Protein AF-A0A8S4G5C0-F1 (afdb_monomer_lite)

pLDDT: mean 80.73, std 17.8, range [26.95, 96.88]

InterPro domains:
  IPR028730 Zinc finger FYVE domain-containing protein 26 [PTHR46591] (14-208)

Structure (mmCIF, N/CA/C/O backbone):
data_AF-A0A8S4G5C0-F1
#
_entry.id   AF-A0A8S4G5C0-F1
#
loop_
_atom_site.group_PDB
_atom_site.id
_atom_site.type_symbol
_atom_site.label_atom_id
_atom_site.label_alt_id
_atom_site.label_comp_id
_atom_site.label_asym_id
_atom_site.label_entity_id
_atom_site.label_seq_id
_atom_site.pdbx_PDB_ins_code
_atom_site.Cartn_x
_atom_site.Cartn_y
_atom_site.Cartn_z
_atom_site.occupancy
_atom_site.B_iso_or_equiv
_atom_site.auth_seq_id
_atom_site.auth_comp_id
_atom_site.auth_asym_id
_atom_site.auth_atom_id
_atom_site.pdbx_PDB_model_num
ATOM 1 N N . MET A 1 1 ? 14.172 -26.383 -30.372 1.00 30.41 1 MET A N 1
ATOM 2 C CA . MET A 1 1 ? 13.844 -26.919 -29.037 1.00 30.41 1 MET A CA 1
ATOM 3 C C . MET A 1 1 ? 12.929 -25.916 -28.338 1.00 30.41 1 MET A C 1
ATOM 5 O O . MET A 1 1 ? 13.372 -24.803 -28.112 1.00 30.41 1 MET A O 1
ATOM 9 N N . ILE A 1 2 ? 11.652 -26.301 -28.172 1.00 28.31 2 ILE A N 1
ATOM 10 C CA . ILE A 1 2 ? 10.650 -25.934 -27.135 1.00 28.31 2 ILE A CA 1
ATOM 11 C C . ILE A 1 2 ? 10.665 -24.450 -26.685 1.00 28.31 2 ILE A C 1
ATOM 13 O O . ILE A 1 2 ? 11.537 -24.042 -25.933 1.00 28.31 2 ILE A O 1
ATOM 17 N N . SER A 1 3 ? 9.846 -23.557 -27.261 1.00 34.28 3 SER A N 1
ATOM 18 C CA . SER A 1 3 ? 8.437 -23.254 -26.897 1.00 34.28 3 SER A CA 1
ATOM 19 C C . SER A 1 3 ? 8.203 -22.947 -25.414 1.00 34.28 3 SER A C 1
ATOM 21 O O . SER A 1 3 ? 8.107 -23.870 -24.620 1.00 34.28 3 SER A O 1
ATOM 23 N N . SER A 1 4 ? 7.993 -21.665 -25.094 1.00 26.95 4 SER A N 1
ATOM 24 C CA . SER A 1 4 ? 7.227 -21.221 -23.920 1.00 26.95 4 SER A CA 1
ATOM 25 C C . SER A 1 4 ? 6.449 -19.953 -24.280 1.00 26.95 4 SER A C 1
ATOM 27 O O . SER A 1 4 ? 6.849 -18.840 -23.950 1.00 26.95 4 SER A O 1
ATOM 29 N N . ASN A 1 5 ? 5.342 -20.143 -25.002 1.00 37.97 5 ASN A N 1
ATOM 30 C CA . ASN A 1 5 ? 4.217 -19.215 -24.974 1.00 37.97 5 ASN A CA 1
ATOM 31 C C . ASN A 1 5 ? 3.523 -19.398 -23.622 1.00 37.97 5 ASN A C 1
ATOM 33 O O . ASN A 1 5 ? 3.019 -20.483 -23.339 1.00 37.97 5 ASN A O 1
ATOM 37 N N . SER A 1 6 ? 3.473 -18.354 -22.803 1.00 30.23 6 SER A N 1
ATOM 38 C CA . SER A 1 6 ? 2.518 -18.269 -21.697 1.00 30.23 6 SER A CA 1
ATOM 39 C C . SER A 1 6 ? 1.440 -17.257 -22.075 1.00 30.23 6 SER A C 1
ATOM 41 O O . SER A 1 6 ? 1.491 -16.095 -21.676 1.00 30.23 6 SER A O 1
ATOM 43 N N . GLU A 1 7 ? 0.486 -17.704 -22.891 1.00 38.78 7 GLU A N 1
ATOM 44 C CA . GLU A 1 7 ? -0.789 -17.015 -23.082 1.00 38.78 7 GLU A CA 1
ATOM 45 C C . GLU A 1 7 ? -1.644 -17.253 -21.834 1.00 38.78 7 GLU A C 1
ATOM 47 O O . GLU A 1 7 ? -2.148 -18.346 -21.586 1.00 38.78 7 GLU A O 1
ATOM 52 N N . SER A 1 8 ? -1.767 -16.219 -21.010 1.00 30.67 8 SER A N 1
ATOM 53 C CA . SER A 1 8 ? -2.679 -16.184 -19.872 1.00 30.67 8 SER A CA 1
ATOM 54 C C . SER A 1 8 ? -4.037 -15.671 -20.357 1.00 30.67 8 SER A C 1
ATOM 56 O O . SER A 1 8 ? -4.308 -14.469 -20.317 1.00 30.67 8 SER A O 1
ATOM 58 N N . LEU A 1 9 ? -4.900 -16.580 -20.817 1.00 36.56 9 LEU A N 1
ATOM 59 C CA . LEU A 1 9 ? -6.313 -16.294 -21.068 1.00 36.56 9 LEU A CA 1
ATOM 60 C C . LEU A 1 9 ? -7.046 -16.160 -19.722 1.00 36.56 9 LEU A C 1
ATOM 62 O O . LEU A 1 9 ? -7.234 -17.140 -19.006 1.00 36.56 9 LEU A O 1
ATOM 66 N N . GLY A 1 10 ? -7.460 -14.940 -19.376 1.00 27.47 10 GLY A N 1
ATOM 67 C CA . GLY A 1 10 ? -8.164 -14.658 -18.125 1.00 27.47 10 GLY A CA 1
ATOM 68 C C . GLY A 1 10 ? -8.712 -13.234 -18.048 1.00 27.47 10 GLY A C 1
ATOM 69 O O . GLY A 1 10 ? -8.180 -12.414 -17.318 1.00 27.47 10 GLY A O 1
ATOM 70 N N . SER A 1 11 ? -9.767 -12.969 -18.826 1.00 36.88 11 SER A N 1
ATOM 71 C CA . SER A 1 11 ? -10.806 -11.937 -18.642 1.00 36.88 11 SER A CA 1
ATOM 72 C C . SER A 1 11 ? -10.396 -10.543 -18.126 1.00 36.88 11 SER A C 1
ATOM 74 O O . SER A 1 11 ? -10.303 -10.307 -16.923 1.00 36.88 11 SER A O 1
ATOM 76 N N . GLY A 1 12 ? -10.360 -9.573 -19.048 1.00 30.41 12 GLY A N 1
ATOM 77 C CA . GLY A 1 12 ? -10.496 -8.144 -18.741 1.00 30.41 12 GLY A CA 1
ATOM 78 C C . GLY A 1 12 ? -9.672 -7.249 -19.663 1.00 30.41 12 GLY A C 1
ATOM 79 O O . GLY A 1 12 ? -8.611 -6.805 -19.255 1.00 30.41 12 GLY A O 1
ATOM 80 N N . VAL A 1 13 ? -10.162 -6.998 -20.887 1.00 32.62 13 VAL A N 1
ATOM 81 C CA . VAL A 1 13 ? -9.575 -6.092 -21.902 1.00 32.62 13 VAL A CA 1
ATOM 82 C C . VAL A 1 13 ? -8.050 -6.229 -22.005 1.00 32.62 13 VAL A C 1
ATOM 84 O O . VAL A 1 13 ? -7.293 -5.452 -21.425 1.00 32.62 13 VAL A O 1
ATOM 87 N N . THR A 1 14 ? -7.589 -7.216 -22.773 1.00 38.59 14 THR A N 1
ATOM 88 C CA . THR A 1 14 ? -6.192 -7.267 -23.207 1.00 38.59 14 THR A CA 1
ATOM 89 C C . THR A 1 14 ? -5.943 -6.037 -24.074 1.00 38.59 14 THR A C 1
ATOM 91 O O . THR A 1 14 ? -6.382 -5.978 -25.224 1.00 38.59 14 THR A O 1
ATOM 94 N N . CYS A 1 15 ? -5.294 -5.020 -23.504 1.00 41.38 15 CYS A N 1
ATOM 95 C CA . CYS A 1 15 ? -4.601 -4.011 -24.291 1.00 41.38 15 CYS A CA 1
ATOM 96 C C . CYS A 1 15 ? -3.715 -4.791 -25.263 1.00 41.38 15 CYS A C 1
ATOM 98 O O . CYS A 1 15 ? -2.807 -5.484 -24.817 1.00 41.38 15 CYS A O 1
ATOM 100 N N . MET A 1 16 ? -4.064 -4.780 -26.550 1.00 47.28 16 MET A N 1
ATOM 101 C CA . MET A 1 16 ? -3.281 -5.426 -27.598 1.00 47.28 16 MET A CA 1
ATOM 102 C C . MET A 1 16 ? -1.815 -5.028 -27.402 1.00 47.28 16 MET A C 1
ATOM 104 O O . MET A 1 16 ? -1.505 -3.841 -27.288 1.00 47.28 16 MET A O 1
ATOM 108 N N . ASP A 1 17 ? -0.933 -6.015 -27.268 1.00 55.94 17 ASP A N 1
ATOM 109 C CA . ASP A 1 17 ? 0.476 -5.820 -26.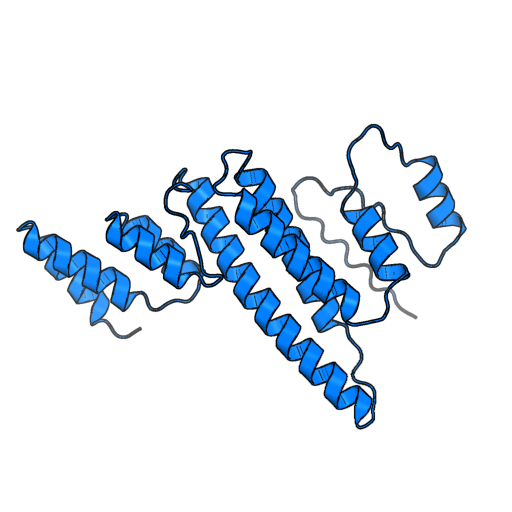929 1.00 55.94 17 ASP A CA 1
ATOM 110 C C . ASP A 1 17 ? 1.236 -5.188 -28.108 1.00 55.94 17 ASP A C 1
ATOM 112 O O . ASP A 1 17 ? 1.937 -5.863 -28.869 1.00 55.94 17 ASP A O 1
ATOM 116 N N . TRP A 1 18 ? 1.100 -3.871 -28.272 1.00 64.94 18 TRP A N 1
ATOM 117 C CA . TRP A 1 18 ? 1.863 -3.047 -29.212 1.00 64.94 18 TRP A CA 1
ATOM 118 C C . TRP A 1 18 ? 3.321 -2.913 -28.737 1.00 64.94 18 TRP A C 1
ATOM 120 O O . TRP A 1 18 ? 3.784 -1.845 -28.344 1.00 64.94 18 TRP A O 1
ATOM 130 N N . CYS A 1 19 ? 4.042 -4.031 -28.727 1.00 65.19 19 CYS A N 1
ATOM 131 C CA . CYS A 1 19 ? 5.417 -4.138 -28.256 1.00 65.19 19 CYS A CA 1
ATOM 132 C C . CYS A 1 19 ? 6.389 -4.207 -29.438 1.00 65.19 19 CYS A C 1
ATOM 134 O O . CYS A 1 19 ? 6.244 -5.054 -30.327 1.00 65.19 19 CYS A O 1
ATOM 136 N N . LEU A 1 20 ? 7.429 -3.368 -29.414 1.00 70.19 20 LEU A N 1
ATOM 137 C CA . LEU A 1 20 ? 8.572 -3.516 -30.316 1.00 70.19 20 LEU A CA 1
ATOM 138 C C . LEU A 1 20 ? 9.431 -4.719 -29.909 1.00 70.19 20 LEU A C 1
ATOM 140 O O . LEU A 1 20 ? 9.538 -5.073 -28.737 1.00 70.19 20 LEU A O 1
ATOM 144 N N . SER A 1 21 ? 10.058 -5.339 -30.903 1.00 75.75 21 SER A N 1
ATOM 145 C CA . SER A 1 21 ? 10.913 -6.518 -30.755 1.00 75.75 21 SER A CA 1
ATOM 146 C C . SER A 1 21 ? 12.197 -6.369 -31.576 1.00 75.75 21 SER A C 1
ATOM 148 O O . SER A 1 21 ? 12.422 -5.348 -32.221 1.00 75.75 21 SER A O 1
ATOM 150 N N . THR A 1 22 ? 13.045 -7.393 -31.611 1.00 77.50 22 THR A N 1
ATOM 151 C CA . THR A 1 22 ? 14.208 -7.437 -32.515 1.00 77.50 22 THR A CA 1
ATOM 152 C C . THR A 1 22 ? 13.839 -7.794 -33.963 1.00 77.50 22 THR A C 1
ATOM 154 O O . THR A 1 22 ? 14.683 -7.708 -34.850 1.00 77.50 22 THR A O 1
ATOM 157 N N . ASN A 1 23 ? 12.586 -8.177 -34.238 1.00 83.75 23 ASN A N 1
ATOM 158 C CA . ASN A 1 23 ? 12.132 -8.555 -35.575 1.00 83.75 23 ASN A CA 1
ATOM 159 C C . ASN A 1 23 ? 11.641 -7.332 -36.368 1.00 83.75 23 ASN A C 1
ATOM 161 O O . ASN A 1 23 ? 10.597 -6.753 -36.061 1.00 83.75 23 ASN A O 1
ATOM 165 N N . ALA A 1 24 ? 12.366 -6.984 -37.435 1.00 82.69 24 ALA A N 1
ATOM 166 C CA . ALA A 1 24 ? 12.069 -5.830 -38.282 1.00 82.69 24 ALA A CA 1
ATOM 167 C C . ALA A 1 24 ? 10.666 -5.873 -38.916 1.00 82.69 24 ALA A C 1
ATOM 169 O O . ALA A 1 24 ? 9.960 -4.870 -38.863 1.00 82.69 24 ALA A O 1
ATOM 170 N N . LYS A 1 25 ? 10.226 -7.034 -39.428 1.00 82.31 25 LYS A N 1
ATOM 171 C CA . LYS A 1 25 ? 8.916 -7.186 -40.093 1.00 82.31 25 LYS A CA 1
ATOM 172 C C . LYS A 1 25 ? 7.752 -6.982 -39.123 1.00 82.31 25 LYS A C 1
ATOM 174 O O . LYS A 1 25 ? 6.759 -6.348 -39.457 1.00 82.31 25 LYS A O 1
ATOM 179 N N . ARG A 1 26 ? 7.894 -7.490 -37.894 1.00 79.88 26 ARG A N 1
ATOM 180 C CA . ARG A 1 26 ? 6.903 -7.283 -36.826 1.00 79.88 26 ARG A CA 1
ATOM 181 C C . ARG A 1 26 ? 6.830 -5.811 -36.425 1.00 79.88 26 ARG A C 1
ATOM 183 O O . ARG A 1 26 ? 5.741 -5.279 -36.258 1.00 79.88 26 ARG A O 1
ATOM 190 N N . ASN A 1 27 ? 7.980 -5.158 -36.282 1.00 80.00 27 ASN A N 1
ATOM 191 C CA . ASN A 1 27 ? 8.028 -3.743 -35.918 1.00 80.00 27 ASN A CA 1
ATOM 192 C C . ASN A 1 27 ? 7.446 -2.843 -37.017 1.00 80.00 27 ASN A C 1
ATOM 194 O O . ASN A 1 27 ? 6.897 -1.794 -36.709 1.00 80.00 27 ASN A O 1
ATOM 198 N N . GLU A 1 28 ? 7.584 -3.224 -38.285 1.00 80.94 28 GLU A N 1
ATOM 199 C CA . GLU A 1 28 ? 6.973 -2.525 -39.418 1.00 80.94 28 GLU A CA 1
ATOM 200 C C . GLU A 1 28 ? 5.443 -2.632 -39.394 1.00 80.94 28 GLU A C 1
ATOM 202 O O . GLU A 1 28 ? 4.772 -1.607 -39.464 1.00 80.94 28 GLU A O 1
ATOM 207 N N . ALA A 1 29 ? 4.892 -3.831 -39.170 1.00 81.06 29 ALA A N 1
ATOM 208 C CA . ALA A 1 29 ? 3.449 -4.018 -38.994 1.00 81.06 29 ALA A CA 1
ATOM 209 C C . ALA A 1 29 ? 2.899 -3.189 -37.819 1.00 81.06 29 ALA A C 1
ATOM 211 O O . ALA A 1 29 ? 1.945 -2.436 -37.988 1.00 81.06 29 ALA A O 1
ATOM 212 N N . VAL A 1 30 ? 3.576 -3.231 -36.662 1.00 76.19 30 VAL A N 1
ATOM 213 C CA . VAL A 1 30 ? 3.219 -2.422 -35.482 1.00 76.19 30 VAL A CA 1
ATOM 214 C C . VAL A 1 30 ? 3.202 -0.928 -35.808 1.00 76.19 30 VAL A C 1
ATOM 216 O O . VAL A 1 30 ? 2.299 -0.234 -35.367 1.00 76.19 30 VAL A O 1
ATOM 219 N N . ARG A 1 31 ? 4.165 -0.412 -36.584 1.00 75.25 31 ARG A N 1
ATOM 220 C CA . ARG A 1 31 ? 4.208 1.014 -36.959 1.00 75.25 31 ARG A CA 1
ATOM 221 C C . ARG A 1 31 ? 3.132 1.406 -3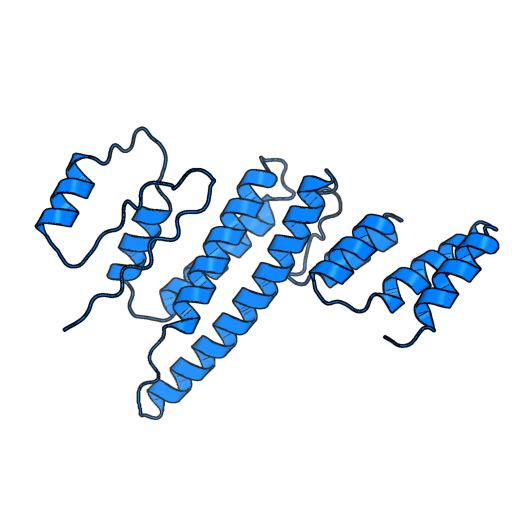7.969 1.00 75.25 31 ARG A C 1
ATOM 223 O O . ARG A 1 31 ? 2.652 2.528 -37.897 1.00 75.25 31 ARG A O 1
ATOM 230 N N . ASN A 1 32 ? 2.774 0.509 -38.885 1.00 75.94 32 ASN A N 1
ATOM 231 C CA . ASN A 1 32 ? 1.759 0.771 -39.907 1.00 75.94 32 ASN A CA 1
ATOM 232 C C . ASN A 1 32 ? 0.335 0.726 -39.341 1.00 75.94 32 ASN A C 1
ATOM 234 O O . ASN A 1 32 ? -0.534 1.456 -39.804 1.00 75.94 32 ASN A O 1
ATOM 238 N N . GLU A 1 33 ? 0.097 -0.125 -38.346 1.00 75.44 33 GLU A N 1
ATOM 239 C CA . GLU A 1 33 ? -1.203 -0.249 -37.683 1.00 75.44 33 GLU A CA 1
ATOM 240 C C . GLU A 1 33 ? -1.376 0.755 -36.525 1.00 75.44 33 GLU A C 1
ATOM 242 O O . GLU A 1 33 ? -2.498 1.026 -36.095 1.00 75.44 33 GLU A O 1
ATOM 247 N N . PHE A 1 34 ? -0.279 1.332 -36.020 1.00 63.62 34 PHE A N 1
ATOM 248 C CA . PHE A 1 34 ? -0.302 2.304 -34.930 1.00 63.62 34 PHE A CA 1
ATOM 249 C C . PHE A 1 34 ? -0.727 3.699 -35.415 1.00 63.62 34 PHE A C 1
ATOM 251 O O . PHE A 1 34 ? 0.004 4.370 -36.141 1.00 63.62 34 PHE A O 1
ATOM 258 N N . SER A 1 35 ? -1.884 4.174 -34.943 1.00 58.28 35 SER A N 1
ATOM 259 C CA . SER A 1 35 ? -2.322 5.568 -35.098 1.00 58.28 35 SER A CA 1
ATOM 260 C C . SER A 1 35 ? -2.186 6.334 -33.779 1.00 58.28 35 SER A C 1
ATOM 262 O O . SER A 1 35 ? -2.659 5.885 -32.733 1.00 58.28 35 SER A O 1
ATOM 264 N N . TYR A 1 36 ? -1.580 7.526 -33.839 1.00 51.78 36 TYR A N 1
ATOM 265 C CA . TYR A 1 36 ? -1.454 8.456 -32.707 1.00 51.78 36 TYR A CA 1
ATOM 266 C C . TYR A 1 36 ? -2.803 9.000 -32.207 1.00 51.78 36 TYR A C 1
ATOM 268 O O . TYR A 1 36 ? -2.866 9.569 -31.118 1.00 51.78 36 TYR A O 1
ATOM 276 N N . GLU A 1 37 ? -3.883 8.824 -32.973 1.00 54.28 37 GLU A N 1
ATOM 277 C CA . GLU A 1 37 ? -5.210 9.352 -32.641 1.00 54.28 37 GLU A CA 1
ATOM 278 C C . GLU A 1 37 ? -5.905 8.602 -31.489 1.00 54.28 37 GLU A C 1
ATOM 280 O O . GLU A 1 37 ? -6.846 9.127 -30.900 1.00 54.28 37 GLU A O 1
ATOM 285 N N . PHE A 1 38 ? -5.429 7.411 -31.103 1.00 49.56 38 PHE A N 1
ATOM 286 C CA . PHE A 1 38 ? -6.120 6.531 -30.147 1.00 49.56 38 PHE A CA 1
ATOM 287 C C . PHE A 1 38 ? -5.396 6.347 -28.800 1.00 49.56 38 PHE A C 1
ATOM 289 O O . PHE A 1 38 ? -5.447 5.263 -28.232 1.00 49.56 38 PHE A O 1
ATOM 296 N N . THR A 1 39 ? -4.821 7.422 -28.241 1.00 53.44 39 THR A N 1
ATOM 297 C CA . THR A 1 39 ? -4.085 7.545 -26.949 1.00 53.44 39 THR A CA 1
ATOM 298 C C . THR A 1 39 ? -2.596 7.158 -26.949 1.00 53.44 39 THR A C 1
ATOM 300 O O . THR A 1 39 ? -2.178 6.265 -27.686 1.00 53.44 39 THR A O 1
ATOM 303 N N . PRO A 1 40 ? -1.755 7.807 -26.107 1.00 55.19 40 PRO A N 1
ATOM 304 C CA . PRO A 1 40 ? -0.376 7.373 -25.903 1.00 55.19 40 PRO A CA 1
ATOM 305 C C . PRO A 1 40 ? -0.368 5.948 -25.341 1.00 55.19 40 PRO A C 1
ATOM 307 O O . PRO A 1 40 ? -0.713 5.708 -24.183 1.00 55.19 40 PRO A O 1
ATOM 310 N N . ASN A 1 41 ? 0.025 4.986 -26.173 1.00 67.19 41 ASN A N 1
ATOM 311 C CA . ASN A 1 41 ? 0.105 3.595 -25.770 1.00 67.19 41 ASN A CA 1
ATOM 312 C C . ASN A 1 41 ? 1.315 3.385 -24.853 1.00 67.19 41 ASN A C 1
ATOM 314 O O . ASN A 1 41 ? 2.454 3.252 -25.306 1.00 67.19 41 ASN A O 1
ATOM 318 N N . VAL A 1 42 ? 1.040 3.334 -23.550 1.00 66.38 42 VAL A N 1
ATOM 319 C CA . VAL A 1 42 ? 2.023 3.085 -22.491 1.00 66.38 42 VAL A CA 1
ATOM 320 C C . VAL A 1 42 ? 2.869 1.845 -22.789 1.00 66.38 42 VAL A C 1
ATOM 322 O O . VAL A 1 42 ? 4.084 1.897 -22.630 1.00 66.38 42 VAL A O 1
ATOM 325 N N . THR A 1 43 ? 2.275 0.761 -23.290 1.00 68.81 43 THR A N 1
ATOM 326 C CA . THR A 1 43 ? 2.988 -0.480 -23.624 1.00 68.81 43 THR A CA 1
ATOM 327 C C . THR A 1 43 ? 4.029 -0.266 -24.726 1.00 68.81 43 THR A C 1
ATOM 329 O O . THR A 1 43 ? 5.155 -0.760 -24.612 1.00 68.81 43 THR A O 1
ATOM 332 N N . LEU A 1 44 ? 3.707 0.526 -25.754 1.00 70.19 44 LEU A N 1
ATOM 333 C CA . LEU A 1 44 ? 4.649 0.864 -26.824 1.00 70.19 44 LEU A CA 1
ATOM 334 C C . LEU A 1 44 ? 5.783 1.756 -26.304 1.00 70.19 44 LEU A C 1
ATOM 336 O O . LEU A 1 44 ? 6.949 1.453 -26.551 1.00 70.19 44 LEU A O 1
ATOM 340 N N . CYS A 1 45 ? 5.469 2.801 -25.530 1.00 69.56 45 CYS A N 1
ATOM 341 C CA . CYS A 1 45 ? 6.475 3.677 -24.919 1.00 69.56 45 CYS A CA 1
ATOM 342 C C . CYS A 1 45 ? 7.423 2.897 -23.997 1.00 69.56 45 CYS A C 1
ATOM 344 O O . CYS A 1 45 ? 8.643 3.045 -24.085 1.00 69.56 45 CYS A O 1
ATOM 346 N N . LEU A 1 46 ? 6.874 2.016 -23.155 1.00 69.06 46 LEU A N 1
ATOM 347 C CA . LEU A 1 46 ? 7.656 1.150 -22.276 1.00 69.06 46 LEU A CA 1
ATOM 348 C C . LEU A 1 46 ? 8.532 0.174 -23.074 1.00 69.06 46 LEU A C 1
ATOM 350 O O . LEU A 1 46 ? 9.663 -0.092 -22.670 1.00 69.06 46 LEU A O 1
ATOM 354 N N . SER A 1 47 ? 8.041 -0.331 -24.210 1.00 72.12 47 SER A N 1
ATOM 355 C CA . SER A 1 47 ? 8.790 -1.230 -25.099 1.00 72.12 47 SER A CA 1
ATOM 356 C C . SER A 1 47 ? 9.931 -0.517 -25.825 1.00 72.12 47 SER A C 1
ATOM 358 O O . SER A 1 47 ? 11.035 -1.050 -25.888 1.00 72.12 47 SER A O 1
ATOM 360 N N . VAL A 1 48 ? 9.698 0.699 -26.333 1.00 71.31 48 VAL A N 1
ATOM 361 C CA . VAL A 1 48 ? 10.738 1.547 -26.943 1.00 71.31 48 VAL A CA 1
ATOM 362 C C . VAL A 1 48 ? 11.847 1.819 -25.929 1.00 71.31 48 VAL A C 1
ATOM 364 O O . VAL A 1 48 ? 13.013 1.552 -26.211 1.00 71.31 48 VAL A O 1
ATOM 367 N N . MET A 1 49 ? 11.492 2.281 -24.726 1.00 67.81 49 MET A N 1
ATOM 368 C CA . MET A 1 49 ? 12.475 2.575 -23.679 1.00 67.81 49 MET A CA 1
ATOM 369 C C . MET A 1 49 ? 13.223 1.317 -23.219 1.00 67.81 49 MET A C 1
ATOM 371 O O . MET A 1 49 ? 14.444 1.346 -23.086 1.00 67.81 49 MET A O 1
ATOM 375 N N . LYS A 1 50 ? 12.529 0.179 -23.075 1.00 67.56 50 LYS A N 1
ATOM 376 C CA . LYS A 1 50 ? 13.145 -1.118 -22.742 1.00 67.56 50 LYS A CA 1
ATOM 377 C C . LYS A 1 50 ? 14.186 -1.560 -23.774 1.00 67.56 50 LYS A C 1
ATOM 379 O O . LYS A 1 50 ? 15.195 -2.146 -23.400 1.00 67.56 50 LYS A O 1
ATOM 384 N N . MET A 1 51 ? 13.942 -1.304 -25.058 1.00 68.25 51 MET A N 1
ATOM 385 C CA . MET A 1 51 ? 14.862 -1.666 -26.142 1.00 68.25 51 MET A CA 1
ATOM 386 C C . MET A 1 51 ? 16.054 -0.702 -26.263 1.00 68.25 51 MET A C 1
ATOM 388 O O . MET A 1 51 ? 17.092 -1.097 -26.787 1.00 68.25 51 MET A O 1
ATOM 392 N N . HIS A 1 52 ? 15.922 0.539 -25.782 1.00 60.22 52 HIS A N 1
ATOM 393 C CA . HIS A 1 52 ? 16.971 1.563 -25.843 1.00 60.22 52 HIS A CA 1
ATOM 394 C C . HIS A 1 52 ? 17.850 1.646 -24.584 1.00 60.22 52 HIS A C 1
ATOM 396 O O . HIS A 1 52 ? 18.982 2.118 -24.674 1.00 60.22 52 HIS A O 1
ATOM 402 N N . SER A 1 53 ? 17.370 1.203 -23.418 1.00 57.47 53 SER A N 1
ATOM 403 C CA . SER A 1 53 ? 18.062 1.392 -22.138 1.00 57.47 53 SER A CA 1
ATOM 404 C C . SER A 1 53 ? 18.332 0.063 -21.431 1.00 57.47 53 SER A C 1
ATOM 406 O O . SER A 1 53 ? 17.475 -0.481 -20.742 1.00 57.47 53 SER A O 1
ATOM 408 N N . ILE A 1 54 ? 19.562 -0.439 -21.571 1.00 59.91 54 ILE A N 1
ATOM 409 C CA . ILE A 1 54 ? 20.050 -1.661 -20.899 1.00 59.91 54 ILE A CA 1
ATOM 410 C C . ILE A 1 54 ? 20.534 -1.358 -19.456 1.00 59.91 54 ILE A C 1
ATOM 412 O O . ILE A 1 54 ? 20.835 -2.265 -18.688 1.00 59.91 54 ILE A O 1
ATOM 416 N N . ASN A 1 55 ? 20.582 -0.080 -19.058 1.00 72.12 55 ASN A N 1
ATOM 417 C CA . ASN A 1 55 ? 21.106 0.377 -17.765 1.00 72.12 55 ASN A CA 1
ATOM 418 C C . ASN A 1 55 ? 20.008 0.583 -16.697 1.00 72.12 55 ASN A C 1
ATOM 420 O O . ASN A 1 55 ? 18.833 0.785 -17.007 1.00 72.12 55 ASN A O 1
ATOM 424 N N . LEU A 1 56 ? 20.418 0.636 -15.426 1.00 80.50 56 LEU A N 1
ATOM 425 C CA . LEU A 1 56 ? 19.595 0.932 -14.244 1.00 80.50 56 LEU A CA 1
ATOM 426 C C . LEU A 1 56 ? 18.949 2.330 -14.251 1.00 80.50 56 LEU A C 1
ATOM 428 O O . LEU A 1 56 ? 18.140 2.632 -13.377 1.00 80.50 56 LEU A O 1
ATOM 432 N N . ASP A 1 57 ? 19.268 3.176 -15.226 1.00 84.00 57 ASP A N 1
ATOM 433 C CA . ASP A 1 57 ? 18.691 4.516 -15.365 1.00 84.00 57 ASP A CA 1
ATOM 434 C C . ASP A 1 57 ? 17.226 4.479 -15.802 1.00 84.00 57 ASP A C 1
ATOM 436 O O . ASP A 1 57 ? 16.433 5.315 -15.378 1.00 84.00 57 ASP A O 1
ATOM 440 N N . TYR A 1 58 ? 16.831 3.473 -16.586 1.00 83.88 58 TYR A N 1
ATOM 441 C CA . TYR A 1 58 ? 15.445 3.336 -17.019 1.00 83.88 58 TYR A CA 1
ATOM 442 C C . TYR A 1 58 ? 14.476 3.026 -15.866 1.00 83.88 58 TYR A C 1
ATOM 444 O O . TYR A 1 58 ? 13.517 3.780 -15.685 1.00 83.88 58 TYR A O 1
ATOM 452 N N . PRO A 1 59 ? 14.697 1.990 -15.033 1.00 87.56 59 PRO A N 1
ATOM 453 C CA . PRO A 1 59 ? 13.821 1.759 -13.889 1.00 87.56 59 PRO A CA 1
ATOM 454 C C . PRO A 1 59 ? 13.857 2.907 -12.867 1.00 87.56 59 PRO A C 1
ATOM 456 O O . PRO A 1 59 ? 12.826 3.184 -12.259 1.00 87.56 59 PRO A O 1
ATOM 459 N N . ARG A 1 60 ? 14.979 3.635 -12.731 1.00 89.69 60 ARG A N 1
ATOM 460 C CA . ARG A 1 60 ? 15.041 4.872 -11.926 1.00 89.69 60 ARG A CA 1
ATOM 461 C C . ARG A 1 60 ? 14.127 5.963 -12.477 1.00 89.69 60 ARG A C 1
ATOM 463 O O . ARG A 1 60 ? 13.316 6.499 -11.737 1.00 89.69 60 ARG A O 1
ATOM 470 N N . PHE A 1 61 ? 14.188 6.226 -13.780 1.00 89.56 61 PHE A N 1
ATOM 471 C CA . PHE A 1 61 ? 13.306 7.196 -14.427 1.00 89.56 61 PHE A CA 1
ATOM 472 C C . PHE A 1 61 ? 11.824 6.859 -14.210 1.00 89.56 61 PHE A C 1
ATOM 474 O O . PHE A 1 61 ? 11.012 7.747 -13.952 1.00 89.56 61 PHE A O 1
ATOM 481 N N . LEU A 1 62 ? 11.457 5.574 -14.281 1.00 90.38 62 LEU A N 1
ATOM 482 C CA . LEU A 1 62 ? 10.082 5.148 -14.015 1.00 90.38 62 LEU A CA 1
ATOM 483 C C . LEU A 1 62 ? 9.660 5.407 -12.563 1.00 90.38 62 LEU A C 1
ATOM 485 O O . LEU A 1 62 ? 8.512 5.798 -12.340 1.00 90.38 62 LEU A O 1
ATOM 489 N N . LEU A 1 63 ? 10.565 5.224 -11.594 1.00 92.00 63 LEU A N 1
ATOM 490 C CA . LEU A 1 63 ? 10.316 5.585 -10.197 1.00 92.00 63 LEU A CA 1
ATOM 491 C C . LEU A 1 63 ? 10.075 7.090 -10.050 1.00 92.00 63 LEU A C 1
ATOM 493 O O . LEU A 1 63 ? 9.042 7.473 -9.501 1.00 92.00 63 LEU A O 1
ATOM 497 N N . ASP A 1 64 ? 10.943 7.925 -10.623 1.00 92.31 64 ASP A N 1
ATOM 498 C CA . ASP A 1 64 ? 10.829 9.388 -10.542 1.00 92.31 64 ASP A CA 1
ATOM 499 C C . ASP A 1 64 ? 9.489 9.877 -11.115 1.00 92.31 64 ASP A C 1
ATOM 501 O O . ASP A 1 64 ? 8.770 10.665 -10.492 1.00 92.31 64 ASP A O 1
ATOM 505 N N . ARG A 1 65 ? 9.085 9.340 -12.275 1.00 91.38 65 ARG A N 1
ATOM 506 C CA . ARG A 1 65 ? 7.779 9.653 -12.878 1.00 91.38 65 ARG A CA 1
ATOM 507 C C . ARG A 1 65 ? 6.614 9.125 -12.053 1.00 91.38 65 ARG A C 1
ATOM 509 O O . ARG A 1 65 ? 5.574 9.774 -11.985 1.00 91.38 65 ARG A O 1
ATOM 516 N N . SER A 1 66 ? 6.765 7.979 -11.393 1.00 92.31 66 SER A N 1
ATOM 517 C CA . SER A 1 66 ? 5.730 7.458 -10.496 1.00 92.31 66 SER A CA 1
ATOM 518 C C . SER A 1 66 ? 5.502 8.362 -9.276 1.00 92.31 66 SER A C 1
ATOM 520 O O . SER A 1 66 ? 4.366 8.480 -8.808 1.00 92.31 66 SER A O 1
ATOM 522 N N . ASP A 1 67 ? 6.550 9.034 -8.795 1.00 90.50 67 ASP A N 1
ATOM 523 C CA . ASP A 1 67 ? 6.486 9.966 -7.667 1.00 90.50 67 ASP A CA 1
ATOM 524 C C . ASP A 1 67 ? 5.955 11.344 -8.074 1.00 90.50 67 ASP A C 1
ATOM 526 O O . ASP A 1 67 ? 5.248 11.990 -7.300 1.00 90.50 67 ASP A O 1
ATOM 530 N N . GLU A 1 68 ? 6.219 11.789 -9.302 1.00 90.44 68 GLU A N 1
ATOM 531 C CA . GLU A 1 68 ? 5.510 12.928 -9.898 1.00 90.44 68 GLU A CA 1
ATOM 532 C C . GLU A 1 68 ? 4.004 12.666 -9.967 1.00 90.44 68 GLU A C 1
ATOM 534 O O . GLU A 1 68 ? 3.227 13.444 -9.422 1.00 90.44 68 GLU A O 1
ATOM 539 N N . VAL A 1 69 ? 3.587 11.525 -10.528 1.00 90.00 69 VAL A N 1
ATOM 540 C CA . VAL A 1 69 ? 2.162 11.162 -10.602 1.00 90.00 69 VAL A CA 1
ATOM 541 C C . VAL A 1 69 ? 1.533 11.087 -9.207 1.00 90.00 69 VAL A C 1
ATOM 543 O O . VAL A 1 69 ? 0.392 11.504 -9.032 1.00 90.00 69 VAL A O 1
ATOM 546 N N . ALA A 1 70 ? 2.265 10.593 -8.201 1.00 89.19 70 ALA A N 1
ATOM 547 C CA . ALA A 1 70 ? 1.788 10.520 -6.819 1.00 89.19 70 ALA A CA 1
ATOM 548 C C . ALA A 1 70 ? 1.421 11.894 -6.239 1.00 89.19 70 ALA A C 1
ATOM 550 O O . ALA A 1 70 ? 0.416 12.004 -5.535 1.00 89.19 70 ALA A O 1
ATOM 551 N N . ARG A 1 71 ? 2.227 12.921 -6.538 1.00 88.50 71 ARG A N 1
ATOM 552 C CA . ARG A 1 71 ? 2.040 14.295 -6.049 1.00 88.50 71 ARG A CA 1
ATOM 553 C C . ARG A 1 71 ? 0.839 14.993 -6.676 1.00 88.50 71 ARG A C 1
ATOM 555 O O . ARG A 1 71 ? 0.256 15.858 -6.035 1.00 88.50 71 ARG A O 1
ATOM 562 N N . GLU A 1 72 ? 0.439 14.578 -7.873 1.00 87.25 72 GLU A N 1
ATOM 563 C CA . GLU A 1 72 ? -0.724 15.131 -8.575 1.00 87.25 72 GLU A CA 1
ATOM 564 C C . GLU A 1 72 ? -2.055 14.497 -8.130 1.00 87.25 72 GLU A C 1
ATOM 566 O O . GLU A 1 72 ? -3.120 15.071 -8.352 1.00 87.25 72 GLU A O 1
ATOM 571 N N . VAL A 1 73 ? -2.037 13.329 -7.468 1.00 85.38 73 VAL A N 1
ATOM 572 C CA . VAL A 1 73 ? -3.274 12.646 -7.027 1.00 85.38 73 VAL A CA 1
ATOM 573 C C . VAL A 1 73 ? -4.155 13.527 -6.124 1.00 85.38 73 VAL A C 1
ATOM 575 O O . VAL A 1 73 ? -5.368 13.555 -6.346 1.00 85.38 73 VAL A O 1
ATOM 578 N N . PRO A 1 74 ? -3.614 14.265 -5.133 1.00 80.00 74 PRO A N 1
ATOM 579 C CA . PRO A 1 74 ? -4.419 15.146 -4.287 1.00 80.00 74 PRO A CA 1
ATOM 580 C C . PRO A 1 74 ? -4.917 16.417 -4.997 1.00 80.00 74 PRO A C 1
ATOM 582 O O . PRO A 1 74 ? -5.857 17.038 -4.508 1.00 80.00 74 PRO A O 1
ATOM 585 N N . ALA A 1 75 ? -4.324 16.809 -6.132 1.00 79.12 75 ALA A N 1
ATOM 586 C CA . ALA A 1 75 ? -4.547 18.107 -6.779 1.00 79.12 75 ALA A CA 1
ATOM 587 C C . ALA A 1 75 ? -5.887 18.238 -7.540 1.00 79.12 75 ALA A C 1
ATOM 589 O O . ALA A 1 75 ? -6.186 19.301 -8.077 1.00 79.12 75 ALA A O 1
ATOM 590 N N . GLY A 1 76 ? -6.729 17.197 -7.553 1.00 66.44 76 GLY A N 1
ATOM 591 C CA . GLY A 1 76 ? -8.116 17.301 -8.033 1.00 66.44 76 GLY A CA 1
ATOM 592 C C . GLY A 1 76 ? -8.385 16.844 -9.474 1.00 66.44 76 GLY A C 1
ATOM 593 O O . GLY A 1 76 ? -9.358 17.293 -10.072 1.00 66.44 76 GLY A O 1
ATOM 594 N N . GLY A 1 77 ? -7.574 15.933 -10.025 1.00 79.06 77 GLY A N 1
ATOM 595 C CA . GLY A 1 77 ? -7.851 15.239 -11.296 1.00 79.06 77 GLY A CA 1
ATOM 596 C C . GLY A 1 77 ? -8.581 13.893 -11.138 1.00 79.06 77 GLY A C 1
ATOM 597 O O . GLY A 1 77 ? -9.108 13.567 -10.072 1.00 79.06 77 GLY A O 1
ATOM 598 N N . ASP A 1 78 ? -8.569 13.063 -12.191 1.00 87.44 78 ASP A N 1
ATOM 599 C CA . ASP A 1 78 ? -9.017 11.663 -12.109 1.00 87.44 78 ASP A CA 1
ATOM 600 C C . ASP A 1 78 ? -8.021 10.836 -11.273 1.00 87.44 78 ASP A C 1
ATOM 602 O O . ASP A 1 78 ? -7.102 10.187 -11.782 1.00 87.44 78 ASP A O 1
ATOM 6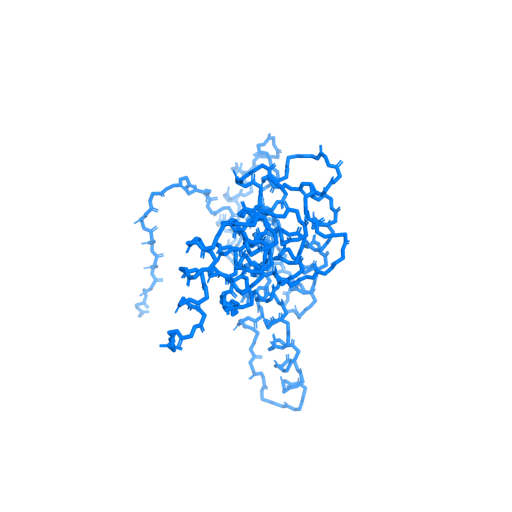06 N N . ALA A 1 79 ? -8.206 10.869 -9.951 1.00 88.31 79 ALA A N 1
ATOM 607 C CA . ALA A 1 79 ? -7.370 10.164 -8.984 1.00 88.31 79 ALA A CA 1
ATOM 608 C C . ALA A 1 79 ? -7.302 8.652 -9.253 1.00 88.31 79 ALA A C 1
ATOM 610 O O . ALA A 1 79 ? -6.275 8.021 -8.996 1.00 88.31 79 ALA A O 1
ATOM 611 N N . ARG A 1 80 ? -8.366 8.055 -9.810 1.00 88.94 80 ARG A N 1
ATOM 612 C CA . ARG A 1 80 ? -8.389 6.628 -10.156 1.00 88.94 80 ARG A CA 1
ATOM 613 C C . ARG A 1 80 ? -7.439 6.348 -11.313 1.00 88.94 80 ARG A C 1
ATOM 615 O O . ARG A 1 80 ? -6.661 5.394 -11.239 1.00 88.94 80 ARG A O 1
ATOM 622 N N . MET A 1 81 ? -7.480 7.177 -12.352 1.00 88.62 81 MET A N 1
ATOM 623 C CA . MET A 1 81 ? -6.548 7.085 -13.472 1.00 88.62 81 MET A CA 1
ATOM 624 C C . MET A 1 81 ? -5.104 7.307 -13.011 1.00 88.62 81 MET A C 1
ATOM 626 O O . MET A 1 81 ? -4.237 6.499 -13.341 1.00 88.62 81 MET A O 1
ATOM 630 N N . LEU A 1 82 ? -4.845 8.340 -12.204 1.00 90.19 82 LEU A N 1
ATOM 631 C CA . LEU A 1 82 ? -3.496 8.665 -11.728 1.00 90.19 82 LEU A CA 1
ATOM 632 C C . LEU A 1 82 ? -2.900 7.544 -10.867 1.00 90.19 82 LEU A C 1
ATOM 634 O O . LEU A 1 82 ? -1.762 7.131 -11.087 1.00 90.19 82 LEU A O 1
ATOM 638 N N . VAL A 1 83 ? -3.672 6.969 -9.939 1.00 91.19 83 VAL A N 1
ATOM 639 C CA . VAL A 1 83 ? -3.201 5.834 -9.131 1.00 91.19 83 VAL A CA 1
ATOM 640 C C . VAL A 1 83 ? -2.946 4.596 -9.998 1.00 91.19 83 VAL A C 1
ATOM 642 O O . VAL A 1 83 ? -1.948 3.901 -9.794 1.00 91.19 83 VAL A O 1
ATOM 645 N N . ARG A 1 84 ? -3.792 4.331 -11.005 1.00 90.31 84 ARG A N 1
ATOM 646 C CA . ARG A 1 84 ? -3.571 3.233 -11.960 1.00 90.31 84 ARG A CA 1
ATOM 647 C C . ARG A 1 84 ? -2.295 3.445 -12.779 1.00 90.31 84 ARG A C 1
ATOM 649 O O . ARG A 1 84 ? -1.516 2.504 -12.920 1.00 90.31 84 ARG A O 1
ATOM 656 N N . ALA A 1 85 ? -2.065 4.663 -13.267 1.00 89.19 85 ALA A N 1
ATOM 657 C CA . ALA A 1 85 ? -0.861 5.029 -14.007 1.00 89.19 85 ALA A CA 1
ATOM 658 C C . ALA A 1 85 ? 0.395 4.857 -13.138 1.00 89.19 85 ALA A C 1
ATOM 660 O O . ALA A 1 85 ? 1.325 4.146 -13.526 1.00 89.19 85 ALA A O 1
ATOM 661 N N . ARG A 1 86 ? 0.379 5.390 -11.909 1.00 91.94 86 ARG A N 1
ATOM 662 C CA . ARG A 1 86 ? 1.454 5.200 -10.924 1.00 91.94 86 ARG A CA 1
ATOM 663 C C . ARG A 1 86 ? 1.762 3.720 -10.700 1.00 91.94 86 ARG A C 1
ATOM 665 O O . ARG A 1 86 ? 2.920 3.317 -10.765 1.00 91.94 86 ARG A O 1
ATOM 672 N N . ARG A 1 87 ? 0.733 2.893 -10.492 1.00 91.56 87 ARG A N 1
ATOM 673 C CA . ARG A 1 87 ? 0.881 1.444 -10.294 1.00 91.56 87 ARG A CA 1
ATOM 674 C C . ARG A 1 87 ? 1.528 0.757 -11.500 1.00 91.56 87 ARG A C 1
ATOM 676 O O . ARG A 1 87 ? 2.417 -0.064 -11.307 1.00 91.56 87 ARG A O 1
ATOM 683 N N . SER A 1 88 ? 1.134 1.108 -12.728 1.00 88.69 88 SER A N 1
ATOM 684 C CA . SER A 1 88 ? 1.755 0.540 -13.937 1.00 88.69 88 SER A CA 1
ATOM 685 C C . SER A 1 88 ? 3.238 0.892 -14.078 1.00 88.69 88 SER A C 1
ATOM 687 O O . SER A 1 88 ? 4.031 0.016 -14.414 1.00 88.69 88 SER A O 1
ATOM 689 N N . LEU A 1 89 ? 3.627 2.130 -13.753 1.00 90.50 89 LEU A N 1
ATOM 690 C CA . LEU A 1 89 ? 5.031 2.557 -13.771 1.00 90.50 89 LEU A CA 1
ATOM 691 C C . LEU A 1 89 ? 5.865 1.781 -12.744 1.00 90.50 89 LEU A C 1
ATOM 693 O O . LEU A 1 89 ? 6.947 1.296 -13.064 1.00 90.50 89 LEU A O 1
ATOM 697 N N . LEU A 1 90 ? 5.331 1.606 -11.532 1.00 92.62 90 LEU A N 1
ATOM 698 C CA . LEU A 1 90 ? 5.993 0.869 -10.452 1.00 92.62 90 LEU A CA 1
ATOM 699 C C . LEU A 1 90 ? 6.164 -0.620 -10.768 1.00 92.62 90 LEU A C 1
ATOM 701 O O . LEU A 1 90 ? 7.218 -1.183 -10.483 1.00 92.62 90 LEU A O 1
ATOM 705 N N . LEU A 1 91 ? 5.158 -1.250 -11.382 1.00 90.12 91 LEU A N 1
ATOM 706 C CA . LEU A 1 91 ? 5.250 -2.642 -11.830 1.00 90.12 91 LEU A CA 1
ATOM 707 C C . LEU A 1 91 ? 6.324 -2.810 -12.911 1.00 90.12 91 LEU A C 1
ATOM 709 O O . LEU A 1 91 ? 7.147 -3.718 -12.809 1.00 90.12 91 LEU A O 1
ATOM 713 N N . ALA A 1 92 ? 6.367 -1.903 -13.891 1.00 87.25 92 ALA A N 1
ATOM 714 C CA . ALA A 1 92 ? 7.403 -1.909 -14.919 1.00 87.25 92 ALA A CA 1
ATOM 715 C C . ALA A 1 92 ? 8.806 -1.701 -14.317 1.00 87.25 92 ALA A C 1
ATOM 717 O O . ALA A 1 92 ? 9.735 -2.431 -14.659 1.00 87.25 92 ALA A O 1
ATOM 718 N N . ALA A 1 93 ? 8.963 -0.764 -13.374 1.00 89.81 93 ALA A N 1
ATOM 719 C CA . ALA A 1 93 ? 10.229 -0.536 -12.678 1.00 89.81 93 ALA A CA 1
ATOM 720 C C . ALA A 1 93 ? 10.687 -1.774 -11.885 1.00 89.81 93 ALA A C 1
ATOM 722 O O . ALA A 1 93 ? 11.844 -2.181 -11.990 1.00 89.81 93 ALA A O 1
ATOM 723 N N . ALA A 1 94 ? 9.780 -2.408 -11.134 1.00 89.75 94 ALA A N 1
ATOM 724 C CA . ALA A 1 94 ? 10.074 -3.616 -10.364 1.00 89.75 94 ALA A CA 1
ATOM 725 C C . ALA A 1 94 ? 10.491 -4.790 -11.266 1.00 89.75 94 ALA A C 1
ATOM 727 O O . ALA A 1 94 ? 11.472 -5.478 -10.978 1.00 89.75 94 ALA A O 1
ATOM 728 N N . GLU A 1 95 ? 9.792 -4.991 -12.386 1.00 86.19 95 GLU A N 1
ATOM 729 C CA . GLU A 1 95 ? 10.134 -6.023 -13.367 1.00 86.19 95 GLU A CA 1
ATOM 730 C C . GLU A 1 95 ? 11.536 -5.799 -13.951 1.00 86.19 95 GLU A C 1
ATOM 732 O O . GLU A 1 95 ? 12.323 -6.739 -14.068 1.00 86.19 95 GLU A O 1
ATOM 737 N N . LEU A 1 96 ? 11.884 -4.555 -14.276 1.00 85.50 96 LEU A N 1
ATOM 738 C CA . LEU A 1 96 ? 13.199 -4.203 -14.812 1.00 85.50 96 LEU A CA 1
ATOM 739 C C . LEU A 1 96 ? 14.321 -4.416 -13.790 1.00 85.50 96 LEU A C 1
ATOM 741 O O . LEU A 1 96 ? 15.339 -5.009 -14.143 1.00 85.50 96 LEU A O 1
ATOM 745 N N . TYR A 1 97 ? 14.124 -4.019 -12.528 1.00 87.69 97 TYR A N 1
ATOM 746 C CA . TYR A 1 97 ? 15.092 -4.300 -11.462 1.00 87.69 97 TYR A CA 1
ATOM 747 C C . TYR A 1 97 ? 15.275 -5.801 -11.208 1.00 87.69 97 TYR A C 1
ATOM 749 O O . TYR A 1 97 ? 16.381 -6.237 -10.912 1.00 87.69 97 TYR A O 1
ATOM 757 N N . SER A 1 98 ? 14.226 -6.614 -11.373 1.00 83.69 98 SER A N 1
ATOM 758 C CA . SER A 1 98 ? 14.328 -8.073 -11.207 1.00 83.69 98 SER A CA 1
ATOM 759 C C . SER A 1 98 ? 15.116 -8.773 -12.323 1.00 83.69 98 SER A C 1
ATOM 761 O O . SER A 1 98 ? 15.588 -9.894 -12.145 1.00 83.69 98 SER A O 1
ATOM 763 N N . ARG A 1 99 ? 15.250 -8.124 -13.486 1.00 78.06 99 ARG A N 1
ATOM 764 C CA . ARG A 1 99 ? 15.878 -8.689 -14.687 1.00 78.06 99 ARG A CA 1
ATOM 765 C C . ARG A 1 99 ? 17.326 -8.271 -14.891 1.00 78.06 99 ARG A C 1
ATOM 767 O O . ARG A 1 99 ? 17.960 -8.793 -15.806 1.00 78.06 99 ARG A O 1
ATOM 774 N N . THR A 1 100 ? 17.849 -7.332 -14.105 1.00 72.44 100 THR A N 1
ATOM 775 C CA . THR A 1 100 ? 19.217 -6.850 -14.308 1.00 72.44 100 THR A CA 1
ATOM 776 C C . THR A 1 100 ? 20.219 -7.982 -14.065 1.00 72.44 100 THR A C 1
ATOM 778 O O . THR A 1 100 ? 20.213 -8.566 -12.977 1.00 72.44 100 THR A O 1
ATOM 781 N N . PRO A 1 101 ? 21.051 -8.330 -15.063 1.00 64.38 101 PRO A N 1
ATOM 782 C CA . PRO A 1 101 ? 21.934 -9.483 -14.986 1.00 64.38 101 PRO A CA 1
ATOM 783 C C . PRO A 1 101 ? 23.004 -9.286 -13.913 1.00 64.38 101 PRO A C 1
ATOM 785 O O . PRO A 1 101 ? 23.594 -8.216 -13.775 1.00 64.38 101 PRO A O 1
ATOM 788 N N . HIS A 1 102 ? 23.279 -10.353 -13.165 1.00 63.44 102 HIS A N 1
ATOM 789 C CA . HIS A 1 102 ? 24.349 -10.374 -12.179 1.00 63.44 102 HIS A CA 1
ATOM 790 C C . HIS A 1 102 ? 25.682 -10.638 -12.892 1.00 63.44 102 HIS A C 1
ATOM 792 O O . HIS A 1 102 ? 26.142 -11.780 -12.981 1.00 63.44 102 HIS A O 1
ATOM 798 N N . GLU A 1 103 ? 26.295 -9.596 -13.452 1.00 63.59 103 GLU A N 1
ATOM 799 C CA . GLU A 1 103 ? 27.615 -9.734 -14.069 1.00 63.59 103 GLU A CA 1
ATOM 800 C C . GLU A 1 103 ? 28.669 -10.126 -13.019 1.00 63.59 103 GLU A C 1
ATOM 802 O O . GLU A 1 103 ? 28.650 -9.671 -11.870 1.00 63.59 103 GLU A O 1
ATOM 807 N N . LYS A 1 104 ? 29.580 -11.035 -13.385 1.00 57.19 104 LYS A N 1
ATOM 808 C CA . LYS A 1 104 ? 30.636 -11.514 -12.484 1.00 57.19 104 LYS A CA 1
ATOM 809 C C . LYS A 1 104 ? 31.781 -10.500 -12.474 1.00 57.19 104 LYS A C 1
ATOM 811 O O . LYS A 1 104 ? 32.564 -10.445 -13.412 1.00 57.19 104 LYS A O 1
ATOM 816 N N . GLY A 1 105 ? 31.878 -9.713 -11.406 1.00 71.75 105 GLY A N 1
ATOM 817 C CA . GLY A 1 105 ? 32.928 -8.711 -11.204 1.00 71.75 105 GLY A CA 1
ATOM 818 C C . GLY A 1 105 ? 32.568 -7.740 -10.077 1.00 71.75 105 GLY A C 1
ATOM 819 O O . GLY A 1 105 ? 31.439 -7.748 -9.587 1.00 71.75 105 GLY A O 1
ATOM 820 N N . ALA A 1 106 ? 33.512 -6.893 -9.655 1.00 68.00 106 ALA A N 1
ATOM 821 C CA . ALA A 1 106 ? 33.256 -5.896 -8.608 1.00 68.00 106 ALA A CA 1
ATOM 822 C C . ALA A 1 106 ? 32.192 -4.863 -9.041 1.00 68.00 106 ALA A C 1
ATOM 824 O O . ALA A 1 106 ? 31.347 -4.464 -8.237 1.00 68.00 106 ALA A O 1
ATOM 825 N N . GLU A 1 107 ? 32.192 -4.491 -10.325 1.00 69.00 107 GLU A N 1
ATOM 826 C CA . GLU A 1 107 ? 31.213 -3.584 -10.940 1.00 69.00 107 GLU A CA 1
ATOM 827 C C . GLU A 1 107 ? 29.822 -4.228 -11.049 1.00 69.00 107 GLU A C 1
ATOM 829 O O . GLU A 1 107 ? 28.823 -3.614 -10.672 1.00 69.00 107 GLU A O 1
ATOM 834 N N . GLY A 1 108 ? 29.753 -5.506 -11.437 1.00 77.12 108 GLY A N 1
ATOM 835 C CA . GLY A 1 108 ? 28.501 -6.268 -11.473 1.00 77.12 108 GLY A CA 1
ATOM 836 C C . GLY A 1 108 ? 27.874 -6.470 -10.089 1.00 77.12 108 GLY A C 1
ATOM 837 O O . GLY A 1 108 ? 26.660 -6.351 -9.933 1.00 77.12 108 GLY A O 1
ATOM 838 N N . ALA A 1 109 ? 28.690 -6.666 -9.047 1.00 77.50 109 ALA A N 1
ATOM 839 C CA . ALA A 1 109 ? 28.210 -6.733 -7.666 1.00 77.50 109 ALA A CA 1
ATOM 840 C C . ALA A 1 109 ? 27.640 -5.389 -7.170 1.00 77.50 109 ALA A C 1
ATOM 842 O O . ALA A 1 109 ? 26.670 -5.366 -6.412 1.00 77.50 109 ALA A O 1
ATOM 843 N N . ALA A 1 110 ? 28.216 -4.258 -7.590 1.00 81.38 110 ALA A N 1
ATOM 844 C CA . ALA A 1 110 ? 27.674 -2.938 -7.271 1.00 81.38 110 ALA A CA 1
ATOM 845 C C . ALA A 1 110 ? 26.337 -2.688 -7.988 1.00 81.38 110 ALA A C 1
ATOM 847 O O . ALA A 1 110 ? 25.382 -2.245 -7.347 1.00 81.38 11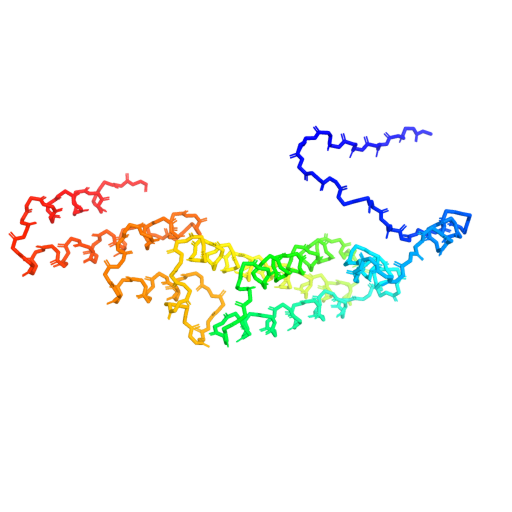0 ALA A O 1
ATOM 848 N N . ALA A 1 111 ? 26.244 -3.035 -9.274 1.00 81.75 111 ALA A N 1
ATOM 849 C CA . ALA A 1 111 ? 25.006 -2.943 -10.045 1.00 81.75 111 ALA A CA 1
ATOM 850 C C . ALA A 1 111 ? 23.891 -3.825 -9.454 1.00 81.75 111 ALA A C 1
ATOM 852 O O . ALA A 1 111 ? 22.762 -3.360 -9.309 1.00 81.75 111 ALA A O 1
ATOM 853 N N . ALA A 1 112 ? 24.215 -5.046 -9.017 1.00 83.62 112 ALA A N 1
ATOM 854 C CA . ALA A 1 112 ? 23.265 -5.948 -8.368 1.00 83.62 112 ALA A CA 1
ATOM 855 C C . ALA A 1 112 ? 22.703 -5.370 -7.058 1.00 83.62 112 ALA A C 1
ATOM 857 O O . ALA A 1 112 ? 21.492 -5.387 -6.853 1.00 83.62 112 ALA A O 1
ATOM 858 N N . ARG A 1 113 ? 23.549 -4.776 -6.200 1.00 86.94 113 ARG A N 1
ATOM 859 C CA . ARG A 1 113 ? 23.078 -4.109 -4.970 1.00 86.94 113 ARG A CA 1
ATOM 860 C C . ARG A 1 113 ? 22.151 -2.934 -5.262 1.00 86.94 113 ARG A C 1
ATOM 862 O O . ARG A 1 113 ? 21.169 -2.727 -4.556 1.00 86.94 113 ARG A O 1
ATOM 869 N N . VAL A 1 114 ? 22.464 -2.148 -6.292 1.00 88.50 114 VAL A N 1
ATOM 870 C CA . VAL A 1 114 ? 21.604 -1.036 -6.718 1.00 88.50 114 VAL A CA 1
ATOM 871 C C . VAL A 1 114 ? 20.271 -1.561 -7.243 1.00 88.50 114 VAL A C 1
ATOM 873 O O . VAL A 1 114 ? 19.232 -0.987 -6.925 1.00 88.50 114 VAL A O 1
ATOM 876 N N . ALA A 1 115 ? 20.287 -2.649 -8.012 1.00 88.12 115 ALA A N 1
ATOM 877 C CA . ALA A 1 115 ? 19.076 -3.276 -8.513 1.00 88.12 115 ALA A CA 1
ATOM 878 C C . ALA A 1 115 ? 18.200 -3.828 -7.383 1.00 88.12 115 ALA A C 1
ATOM 880 O O . ALA A 1 115 ? 16.998 -3.584 -7.368 1.00 88.12 115 ALA A O 1
ATOM 881 N N . GLU A 1 116 ? 18.800 -4.498 -6.399 1.00 90.31 116 GLU A N 1
ATOM 882 C CA . GLU A 1 116 ? 18.104 -5.013 -5.219 1.00 90.31 116 GLU A CA 1
ATOM 883 C C . GLU A 1 116 ? 17.481 -3.878 -4.393 1.00 90.31 116 GLU A C 1
ATOM 885 O O . GLU A 1 116 ? 16.298 -3.926 -4.047 1.00 90.31 116 GLU A O 1
ATOM 890 N N . ALA A 1 117 ? 18.244 -2.811 -4.136 1.00 91.88 117 ALA A N 1
ATOM 891 C CA . ALA A 1 117 ? 17.737 -1.630 -3.444 1.00 91.88 117 ALA A CA 1
ATOM 892 C C . ALA A 1 117 ? 16.590 -0.961 -4.222 1.00 91.88 117 ALA A C 1
ATOM 894 O O . ALA A 1 117 ? 15.583 -0.570 -3.627 1.00 91.88 117 ALA A O 1
ATOM 895 N N . GLY A 1 118 ? 16.718 -0.873 -5.549 1.00 91.69 118 GLY A N 1
ATOM 896 C CA . GLY A 1 118 ? 15.687 -0.360 -6.447 1.00 91.69 118 GLY A CA 1
ATOM 897 C C . GLY A 1 118 ? 14.417 -1.211 -6.440 1.00 91.69 118 GLY A C 1
ATOM 898 O O . GLY A 1 118 ? 13.322 -0.668 -6.309 1.00 91.69 118 GLY A O 1
ATOM 899 N N . ALA A 1 119 ? 14.545 -2.539 -6.485 1.00 91.38 119 ALA A N 1
ATOM 900 C CA . ALA A 1 119 ? 13.422 -3.472 -6.397 1.00 91.38 119 ALA A CA 1
ATOM 901 C C . ALA A 1 119 ? 12.690 -3.355 -5.052 1.00 91.38 119 ALA A C 1
ATOM 903 O O . ALA A 1 119 ? 11.458 -3.296 -5.011 1.00 91.38 119 ALA A O 1
ATOM 904 N N . LEU A 1 120 ? 13.436 -3.267 -3.946 1.00 92.25 120 LEU A N 1
ATOM 905 C CA . LEU A 1 120 ? 12.862 -3.081 -2.615 1.00 92.25 120 LEU A CA 1
ATOM 906 C C . LEU A 1 120 ? 12.129 -1.739 -2.505 1.00 92.25 120 LEU A C 1
ATOM 908 O O . LEU A 1 120 ? 11.043 -1.670 -1.926 1.00 92.25 120 LEU A O 1
ATOM 912 N N . HIS A 1 121 ? 12.704 -0.676 -3.068 1.00 92.88 121 HIS A N 1
ATOM 913 C CA . HIS A 1 121 ? 12.070 0.634 -3.115 1.00 92.88 121 HIS A CA 1
ATOM 914 C C . HIS A 1 121 ? 10.784 0.607 -3.955 1.00 92.88 121 HIS A C 1
ATOM 916 O O . HIS A 1 121 ? 9.731 0.993 -3.450 1.00 92.88 121 HIS A O 1
ATOM 922 N N . ALA A 1 122 ? 10.828 0.052 -5.170 1.00 93.44 122 ALA A N 1
ATOM 923 C CA . ALA A 1 122 ? 9.661 -0.109 -6.036 1.00 93.44 122 ALA A CA 1
ATOM 924 C C . ALA A 1 122 ? 8.535 -0.896 -5.344 1.00 93.44 122 ALA A C 1
ATOM 926 O O . ALA A 1 122 ? 7.376 -0.490 -5.401 1.00 93.44 122 ALA A O 1
ATOM 927 N N . SER A 1 123 ? 8.874 -1.970 -4.623 1.00 92.62 123 SER A N 1
ATOM 928 C CA . SER A 1 123 ? 7.920 -2.767 -3.842 1.00 92.62 123 SER A CA 1
ATOM 929 C C . SER A 1 123 ? 7.238 -1.951 -2.734 1.00 92.62 123 SER A C 1
ATOM 931 O O . SER A 1 123 ? 6.013 -1.982 -2.594 1.00 92.62 123 SER A O 1
ATOM 933 N N . ARG A 1 124 ? 7.996 -1.131 -1.990 1.00 92.81 124 ARG A N 1
ATOM 934 C CA . ARG A 1 124 ? 7.427 -0.215 -0.981 1.00 92.81 124 ARG A CA 1
ATOM 935 C C . ARG A 1 124 ? 6.494 0.817 -1.619 1.00 92.81 124 ARG A C 1
ATOM 937 O O . ARG A 1 124 ? 5.388 1.036 -1.123 1.00 92.81 124 ARG A O 1
ATOM 944 N N . CYS A 1 125 ? 6.912 1.414 -2.733 1.00 93.81 125 CYS A N 1
ATOM 945 C CA . CYS A 1 125 ? 6.103 2.370 -3.483 1.00 93.81 125 CYS A CA 1
ATOM 946 C C . CYS A 1 125 ? 4.817 1.737 -4.027 1.00 93.81 125 CYS A C 1
ATOM 948 O O . CYS A 1 125 ? 3.771 2.394 -4.035 1.00 93.81 125 CYS A O 1
ATOM 950 N N . LEU A 1 126 ? 4.877 0.467 -4.442 1.00 94.12 126 LEU A N 1
ATOM 951 C CA . LEU A 1 126 ? 3.735 -0.298 -4.932 1.00 94.12 126 LEU A CA 1
ATOM 952 C C . LEU A 1 126 ? 2.729 -0.571 -3.812 1.00 94.12 126 LEU A C 1
ATOM 954 O O . LEU A 1 126 ? 1.550 -0.276 -3.988 1.00 94.12 126 LEU A O 1
ATOM 958 N N . ALA A 1 127 ? 3.190 -1.001 -2.633 1.00 94.31 127 ALA A N 1
ATOM 959 C CA . ALA A 1 127 ? 2.327 -1.151 -1.461 1.00 94.31 127 ALA A CA 1
ATOM 960 C C . ALA A 1 127 ? 1.620 0.170 -1.102 1.00 94.31 127 ALA A C 1
ATOM 962 O O . ALA A 1 127 ? 0.434 0.186 -0.767 1.00 94.31 127 ALA A O 1
ATOM 963 N N . HIS A 1 128 ? 2.323 1.301 -1.226 1.00 94.69 128 HIS A N 1
ATOM 964 C CA . HIS A 1 128 ? 1.710 2.621 -1.083 1.00 94.69 128 HIS A CA 1
ATOM 965 C C . HIS A 1 128 ? 0.681 2.913 -2.179 1.00 94.69 128 HIS A C 1
ATOM 967 O O . HIS A 1 128 ? -0.406 3.387 -1.870 1.00 94.69 128 HIS A O 1
ATOM 973 N N . ALA A 1 129 ? 0.973 2.607 -3.446 1.00 94.19 129 ALA A N 1
ATOM 974 C CA . ALA A 1 129 ? 0.025 2.791 -4.546 1.00 94.19 129 ALA A CA 1
ATOM 975 C C . ALA A 1 129 ? -1.251 1.947 -4.371 1.00 94.19 129 ALA A C 1
ATOM 977 O O . ALA A 1 129 ? -2.345 2.445 -4.626 1.00 94.19 129 ALA A O 1
ATOM 978 N N . ASP A 1 130 ? -1.138 0.715 -3.874 1.00 94.81 130 ASP A N 1
ATOM 979 C CA . ASP A 1 130 ? -2.287 -0.151 -3.587 1.00 94.81 130 ASP A CA 1
ATOM 980 C C . ASP A 1 130 ? -3.128 0.382 -2.406 1.00 94.81 130 ASP A C 1
ATOM 982 O O . ASP A 1 130 ? -4.366 0.344 -2.434 1.00 94.81 130 ASP A O 1
ATOM 986 N N . ALA A 1 131 ? -2.481 0.968 -1.392 1.00 95.25 131 ALA A N 1
ATOM 987 C CA . ALA A 1 131 ? -3.168 1.689 -0.321 1.00 95.25 131 ALA A CA 1
ATOM 988 C C . ALA A 1 131 ? -3.908 2.934 -0.851 1.00 95.25 131 ALA A C 1
ATOM 990 O O . ALA A 1 131 ? -5.079 3.137 -0.524 1.00 95.25 131 ALA A O 1
ATOM 991 N N . MET A 1 132 ? -3.273 3.724 -1.728 1.00 93.62 132 MET A N 1
ATOM 992 C CA . MET A 1 132 ? -3.918 4.856 -2.410 1.00 93.62 132 MET A CA 1
ATOM 993 C C . MET A 1 132 ? -5.114 4.397 -3.256 1.00 93.62 132 MET A C 1
ATOM 995 O O . MET A 1 132 ? -6.161 5.036 -3.234 1.00 93.62 132 MET A O 1
ATOM 999 N N . ALA A 1 133 ? -4.999 3.272 -3.967 1.00 93.44 133 ALA A N 1
ATOM 1000 C CA . ALA A 1 133 ? -6.088 2.726 -4.779 1.00 93.44 133 ALA A CA 1
ATOM 1001 C C . ALA A 1 133 ? -7.299 2.351 -3.918 1.00 93.44 133 ALA A C 1
ATOM 1003 O O . ALA A 1 133 ? -8.444 2.617 -4.293 1.00 93.44 133 ALA A O 1
ATOM 1004 N N . THR A 1 134 ? -7.045 1.787 -2.736 1.00 95.06 134 THR A N 1
ATOM 1005 C CA . THR A 1 134 ? -8.093 1.492 -1.755 1.00 95.06 134 THR A CA 1
ATOM 1006 C C . THR A 1 134 ? -8.753 2.791 -1.270 1.00 95.06 134 THR A C 1
ATOM 1008 O O . THR A 1 134 ? -9.975 2.897 -1.316 1.00 95.06 134 THR A O 1
ATOM 1011 N N . LEU A 1 135 ? -7.985 3.834 -0.926 1.00 92.81 135 LEU A N 1
ATOM 1012 C CA . LEU A 1 135 ? -8.546 5.147 -0.558 1.00 92.81 135 LEU A CA 1
ATOM 1013 C C . LEU A 1 135 ? -9.439 5.752 -1.649 1.00 92.81 135 LEU A C 1
ATOM 1015 O O . LEU A 1 135 ? -10.542 6.212 -1.355 1.00 92.81 135 LEU A O 1
ATOM 1019 N N . VAL A 1 136 ? -8.971 5.753 -2.900 1.00 91.50 136 VAL A N 1
ATOM 1020 C CA . VAL A 1 136 ? -9.726 6.290 -4.042 1.00 91.50 136 VAL A CA 1
ATOM 1021 C C . VAL A 1 136 ? -11.013 5.495 -4.268 1.00 91.50 136 VAL A C 1
ATOM 1023 O O . VAL A 1 136 ? -12.058 6.077 -4.550 1.00 91.50 136 VAL A O 1
ATOM 1026 N N . THR A 1 137 ? -10.977 4.172 -4.085 1.00 92.56 137 THR A N 1
ATOM 1027 C CA . THR A 1 137 ? -12.170 3.314 -4.184 1.00 92.56 137 THR A CA 1
ATOM 1028 C C . THR A 1 137 ? -13.232 3.693 -3.149 1.00 92.56 137 THR A C 1
ATOM 1030 O O . THR A 1 137 ? -14.417 3.704 -3.469 1.00 92.56 137 THR A O 1
ATOM 1033 N N . HIS A 1 138 ? -12.811 4.083 -1.944 1.00 93.31 138 HIS A N 1
ATOM 1034 C CA . HIS A 1 138 ? -13.691 4.558 -0.873 1.00 93.31 138 HIS A CA 1
ATOM 1035 C C . HIS A 1 138 ? -13.974 6.072 -0.917 1.00 93.31 138 HIS A C 1
ATOM 1037 O O . HIS A 1 138 ? -14.495 6.617 0.056 1.00 93.31 138 HIS A O 1
ATOM 1043 N N . ALA A 1 139 ? -13.625 6.765 -2.010 1.00 89.62 139 ALA A N 1
ATOM 1044 C CA . ALA A 1 139 ? -13.772 8.217 -2.165 1.00 89.62 139 ALA A CA 1
ATOM 1045 C C . ALA A 1 139 ? -13.131 9.038 -1.018 1.00 89.62 139 ALA A C 1
ATOM 1047 O O . ALA A 1 139 ? -13.586 10.128 -0.678 1.00 89.62 139 ALA A O 1
ATOM 1048 N N . ALA A 1 140 ? -12.050 8.523 -0.423 1.00 89.81 140 ALA A N 1
ATOM 1049 C CA . ALA A 1 140 ? -11.367 9.098 0.739 1.00 89.81 140 ALA A CA 1
ATOM 1050 C C . ALA A 1 140 ? -9.996 9.713 0.393 1.00 89.81 140 ALA A C 1
ATOM 1052 O O . ALA A 1 140 ? -9.137 9.864 1.259 1.00 89.81 140 ALA A O 1
ATOM 1053 N N . GLN A 1 141 ? -9.776 10.087 -0.870 1.00 87.88 141 GLN A N 1
ATOM 1054 C CA . GLN A 1 141 ? -8.497 10.632 -1.357 1.00 87.88 141 GLN A CA 1
ATOM 1055 C C . GLN A 1 141 ? -8.062 11.947 -0.688 1.00 87.88 141 GLN A C 1
ATOM 1057 O O . GLN A 1 141 ? -6.877 12.253 -0.667 1.00 87.88 141 GLN A O 1
ATOM 1062 N N . GLN A 1 142 ? -8.995 12.685 -0.078 1.00 87.94 142 GLN A N 1
ATOM 1063 C CA . GLN A 1 142 ? -8.700 13.895 0.704 1.00 87.94 142 GLN A CA 1
ATOM 1064 C C . GLN A 1 142 ? -7.854 13.602 1.956 1.00 87.94 142 GLN A C 1
ATOM 1066 O O . GLN A 1 142 ? -7.246 14.505 2.519 1.00 87.94 142 GLN A O 1
ATOM 1071 N N . LEU A 1 143 ? -7.816 12.339 2.397 1.00 89.12 143 LEU A N 1
ATOM 1072 C CA . LEU A 1 143 ? -7.038 11.876 3.548 1.00 89.12 143 LEU A CA 1
ATOM 1073 C C . LEU A 1 143 ? -5.647 11.362 3.151 1.00 89.12 143 LEU A C 1
ATOM 1075 O O . LEU A 1 143 ? -4.952 10.773 3.979 1.00 89.12 143 LEU A O 1
ATOM 1079 N N . LEU A 1 144 ? -5.242 11.538 1.888 1.00 87.69 144 LEU A N 1
ATOM 1080 C CA . LEU A 1 144 ? -3.886 11.218 1.461 1.00 87.69 144 LEU A CA 1
ATOM 1081 C C . LEU A 1 144 ? -2.886 12.134 2.181 1.00 87.69 144 LEU A C 1
ATOM 1083 O O . LEU A 1 144 ? -3.048 13.357 2.161 1.00 87.69 144 LEU A O 1
ATOM 1087 N N . PRO A 1 145 ? -1.838 11.572 2.806 1.00 82.94 145 PRO A N 1
ATOM 1088 C CA . PRO A 1 145 ? -0.813 12.382 3.437 1.00 82.94 145 PRO A CA 1
ATOM 1089 C C . PRO A 1 145 ? -0.047 13.170 2.369 1.00 82.94 145 PRO A C 1
ATOM 1091 O O . PRO A 1 145 ? 0.287 12.643 1.310 1.00 82.94 145 PRO A O 1
ATOM 1094 N N . GLN A 1 146 ? 0.284 14.425 2.678 1.00 73.88 146 GLN A N 1
ATOM 1095 C CA . GLN A 1 146 ? 1.075 15.297 1.796 1.00 73.88 146 GLN A CA 1
ATOM 1096 C C . GLN A 1 146 ? 2.498 14.763 1.560 1.00 73.88 146 GLN A C 1
ATOM 1098 O O . GLN A 1 146 ? 3.162 15.154 0.606 1.00 73.88 146 GLN A O 1
ATOM 1103 N N . GLN A 1 147 ? 2.987 13.910 2.466 1.00 69.81 147 GLN A N 1
ATOM 1104 C CA . GLN A 1 147 ? 4.344 13.377 2.468 1.00 69.81 147 GLN A CA 1
ATOM 1105 C C . GLN A 1 147 ? 4.350 11.925 2.955 1.00 69.81 147 GLN A C 1
ATOM 1107 O O . GLN A 1 147 ? 3.676 11.578 3.929 1.00 69.81 147 GLN A O 1
ATOM 1112 N N . GLY A 1 148 ? 5.184 11.101 2.324 1.00 72.44 148 GLY A N 1
ATOM 1113 C CA . GLY A 1 148 ? 5.431 9.718 2.724 1.00 72.44 148 GLY A CA 1
ATOM 1114 C C . GLY A 1 148 ? 5.022 8.707 1.658 1.00 72.44 148 GLY A C 1
ATOM 1115 O O . GLY A 1 148 ? 3.964 8.806 1.051 1.00 72.44 148 GLY A O 1
ATOM 1116 N N . ILE A 1 149 ? 5.879 7.705 1.460 1.00 80.62 149 ILE A N 1
ATOM 1117 C CA . ILE A 1 149 ? 5.713 6.657 0.440 1.00 80.62 149 ILE A CA 1
ATOM 1118 C C . ILE A 1 149 ? 5.382 5.307 1.100 1.00 80.62 149 ILE A C 1
ATOM 1120 O O . ILE A 1 149 ? 5.558 4.246 0.515 1.00 80.62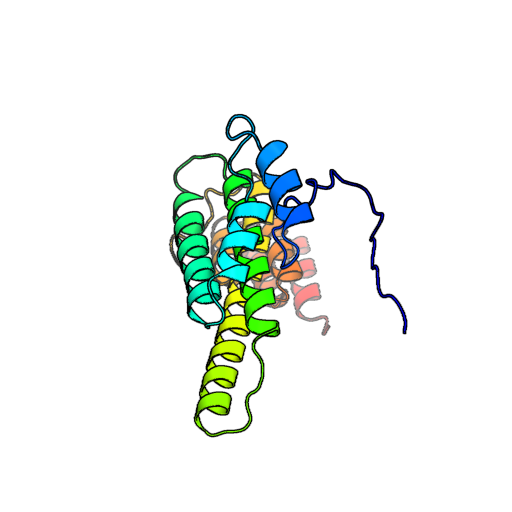 149 ILE A O 1
ATOM 1124 N N . HIS A 1 150 ? 4.943 5.317 2.361 1.00 90.56 150 HIS A N 1
ATOM 1125 C CA . HIS A 1 150 ? 4.677 4.098 3.117 1.00 90.56 150 HIS A CA 1
ATOM 1126 C C . HIS A 1 150 ? 3.209 4.044 3.572 1.00 90.56 150 HIS A C 1
ATOM 1128 O O . HIS A 1 150 ? 2.711 5.040 4.108 1.00 90.56 150 HIS A O 1
ATOM 1134 N N . PRO A 1 151 ? 2.511 2.896 3.435 1.00 92.75 151 PRO A N 1
ATOM 1135 C CA . PRO A 1 151 ? 1.093 2.768 3.794 1.00 92.75 151 PRO A CA 1
ATOM 1136 C C . PRO A 1 151 ? 0.756 3.164 5.239 1.00 92.75 151 PRO A C 1
ATOM 1138 O O . PRO A 1 151 ? -0.369 3.563 5.525 1.00 92.75 151 PRO A O 1
ATOM 1141 N N . SER A 1 152 ? 1.726 3.109 6.159 1.00 93.12 152 SER A N 1
ATOM 1142 C CA . SER A 1 152 ? 1.527 3.526 7.557 1.00 93.12 152 SER A CA 1
ATOM 1143 C C . SER A 1 152 ? 1.136 4.999 7.710 1.00 93.12 152 SER A C 1
ATOM 1145 O O . SER A 1 152 ? 0.441 5.331 8.668 1.00 93.12 152 SER A O 1
ATOM 1147 N N . HIS A 1 153 ? 1.551 5.877 6.789 1.00 93.12 153 HIS A N 1
ATOM 1148 C CA . HIS A 1 153 ? 1.158 7.288 6.817 1.00 93.12 153 HIS A CA 1
ATOM 1149 C C . HIS A 1 153 ? -0.324 7.449 6.469 1.00 93.12 153 HIS A C 1
ATOM 1151 O O . HIS A 1 153 ? -1.033 8.147 7.183 1.00 93.12 153 HIS A O 1
ATOM 1157 N N . ILE A 1 154 ? -0.810 6.719 5.458 1.00 94.56 154 ILE A N 1
ATOM 1158 C CA . ILE A 1 154 ? -2.240 6.657 5.119 1.00 94.56 154 ILE A CA 1
ATOM 1159 C C . ILE A 1 154 ? -3.050 6.108 6.299 1.00 94.56 154 ILE A C 1
ATOM 1161 O O . ILE A 1 154 ? -4.067 6.685 6.678 1.00 94.56 154 ILE A O 1
ATOM 1165 N N . VAL A 1 155 ? -2.590 5.012 6.913 1.00 95.56 155 VAL A N 1
ATOM 1166 C CA . VAL A 1 155 ? -3.258 4.432 8.088 1.00 95.56 155 VAL A CA 1
ATOM 1167 C C . VAL A 1 155 ? -3.333 5.449 9.226 1.00 95.56 155 VAL A C 1
ATOM 1169 O O . VAL A 1 155 ? -4.383 5.576 9.846 1.00 95.56 155 VAL A O 1
ATOM 1172 N N . ARG A 1 156 ? -2.264 6.213 9.482 1.00 94.69 156 ARG A N 1
ATOM 1173 C CA . ARG A 1 156 ? -2.268 7.271 10.502 1.00 94.69 156 ARG A CA 1
ATOM 1174 C C . ARG A 1 156 ? -3.314 8.348 10.208 1.00 94.69 156 ARG A C 1
ATOM 1176 O O . ARG A 1 156 ? -4.114 8.635 11.090 1.00 94.69 156 ARG A O 1
ATOM 1183 N N . SER A 1 157 ? -3.363 8.868 8.982 1.00 93.94 157 SER A N 1
ATOM 1184 C CA . SER A 1 157 ? -4.361 9.871 8.582 1.00 93.94 157 SER A CA 1
ATOM 1185 C C . SER A 1 157 ? -5.797 9.347 8.706 1.00 93.94 157 SER A C 1
ATOM 1187 O O . SER A 1 157 ? -6.694 10.073 9.126 1.00 93.94 157 SER A O 1
ATOM 1189 N N . LEU A 1 158 ? -6.028 8.063 8.418 1.00 95.88 158 LEU A N 1
ATOM 1190 C CA . LEU A 1 158 ? -7.336 7.434 8.615 1.00 95.88 158 LEU A CA 1
ATOM 1191 C C . LEU A 1 158 ? -7.704 7.265 10.092 1.00 95.88 158 LEU A C 1
ATOM 1193 O O . LEU A 1 158 ? -8.874 7.413 10.435 1.00 95.88 158 LEU A O 1
ATOM 1197 N N . LEU A 1 159 ? -6.734 6.964 10.959 1.00 95.56 159 LEU A N 1
ATOM 1198 C CA . LEU A 1 159 ? -6.954 6.905 12.406 1.00 95.56 159 LEU A CA 1
ATOM 1199 C C . LEU A 1 159 ? -7.297 8.283 12.980 1.00 95.56 159 LEU A C 1
ATOM 1201 O O . LEU A 1 159 ? -8.197 8.382 13.807 1.00 95.56 159 LEU A O 1
ATOM 1205 N N . GLU A 1 160 ? -6.612 9.334 12.526 1.00 93.88 160 GLU A N 1
ATOM 1206 C CA . GLU A 1 160 ? -6.893 10.725 12.909 1.00 93.88 160 GLU A CA 1
ATOM 1207 C C . GLU A 1 160 ? -8.291 11.173 12.456 1.00 93.88 160 GLU A C 1
ATOM 1209 O O . GLU A 1 160 ? -8.975 11.884 13.185 1.00 93.88 160 GLU A O 1
ATOM 1214 N N . ALA A 1 161 ? -8.746 10.699 11.293 1.00 95.06 161 ALA A N 1
ATOM 1215 C CA . ALA A 1 161 ? -10.089 10.942 10.765 1.00 95.06 161 ALA A CA 1
ATOM 1216 C C . ALA A 1 161 ? -11.156 9.938 11.255 1.00 95.06 161 ALA A C 1
ATOM 1218 O O . ALA A 1 161 ? -12.265 9.914 10.717 1.00 95.06 161 ALA A O 1
ATOM 1219 N N . GLU A 1 162 ? -10.820 9.069 12.217 1.00 94.94 162 GLU A N 1
ATOM 1220 C CA . GLU A 1 162 ? -11.704 8.037 12.780 1.00 94.94 162 GLU A CA 1
ATOM 1221 C C . GLU A 1 162 ? -12.324 7.073 11.739 1.00 94.94 162 GLU A C 1
ATOM 1223 O O . GLU A 1 162 ? -13.383 6.475 11.938 1.00 94.94 162 GLU A O 1
ATOM 1228 N N . LYS A 1 163 ? -11.648 6.864 10.604 1.00 96.25 163 LYS A N 1
ATOM 1229 C CA . LYS A 1 163 ? -12.040 5.917 9.546 1.00 96.25 163 LYS A CA 1
ATOM 1230 C C . LYS A 1 163 ? -11.509 4.512 9.850 1.00 96.25 163 LYS A C 1
ATOM 1232 O O . LYS A 1 163 ? -10.698 3.960 9.107 1.00 96.25 163 LYS A O 1
ATOM 1237 N N . TRP A 1 164 ? -11.970 3.931 10.958 1.00 95.56 164 TRP A N 1
ATOM 1238 C CA . TRP A 1 164 ? -11.403 2.711 11.552 1.00 95.56 164 TRP A CA 1
ATOM 1239 C C . TRP A 1 164 ? -11.403 1.484 10.633 1.00 95.56 164 TRP A C 1
ATOM 1241 O O . TRP A 1 164 ? -10.409 0.763 10.569 1.00 95.56 164 TRP A O 1
ATOM 1251 N N . GLU A 1 165 ? -12.507 1.238 9.926 1.00 95.56 165 GLU A N 1
ATOM 1252 C CA . GLU A 1 165 ? -12.653 0.068 9.050 1.00 95.56 165 GLU A CA 1
ATOM 1253 C C . GLU A 1 165 ? -11.707 0.147 7.854 1.00 95.56 165 GLU A C 1
ATOM 1255 O O . GLU A 1 165 ? -10.966 -0.798 7.590 1.00 95.56 165 GLU A O 1
ATOM 1260 N N . LEU A 1 166 ? -11.648 1.315 7.210 1.00 96.88 166 LEU A N 1
ATOM 1261 C CA . LEU A 1 166 ? -10.744 1.571 6.093 1.00 96.88 166 LEU A CA 1
ATOM 1262 C C . LEU A 1 166 ? -9.272 1.528 6.536 1.00 96.88 166 LEU A C 1
ATOM 1264 O O . LEU A 1 166 ? -8.430 0.969 5.835 1.00 96.88 166 LEU A O 1
ATOM 1268 N N . ALA A 1 167 ? -8.954 2.053 7.726 1.00 96.81 167 ALA A N 1
ATOM 1269 C CA . ALA A 1 167 ? -7.615 1.948 8.308 1.00 96.81 167 ALA A CA 1
ATOM 1270 C C . ALA A 1 167 ? -7.206 0.483 8.522 1.00 96.81 167 ALA A C 1
ATOM 1272 O O . ALA A 1 167 ? -6.070 0.105 8.229 1.00 96.81 167 ALA A O 1
ATOM 1273 N N . LEU A 1 168 ? -8.130 -0.351 9.009 1.00 96.00 168 LEU A N 1
ATOM 1274 C CA . LEU A 1 168 ? -7.893 -1.773 9.245 1.00 96.00 168 LEU A CA 1
ATOM 1275 C C . LEU A 1 168 ? -7.746 -2.553 7.934 1.00 96.00 168 LEU A C 1
ATOM 1277 O O . LEU A 1 168 ? -6.885 -3.430 7.844 1.00 96.00 168 LEU A O 1
ATOM 1281 N N . GLU A 1 169 ? -8.550 -2.229 6.925 1.00 96.25 169 GLU A N 1
ATOM 1282 C CA . GLU A 1 169 ? -8.464 -2.818 5.591 1.00 96.25 169 GLU A CA 1
ATOM 1283 C C . GLU A 1 169 ? -7.109 -2.524 4.943 1.00 96.25 169 GLU A C 1
ATOM 1285 O O . GLU A 1 169 ? -6.410 -3.455 4.539 1.00 96.25 169 GLU A O 1
ATOM 1290 N N . ILE A 1 170 ? -6.696 -1.252 4.905 1.00 95.88 170 ILE A N 1
ATOM 1291 C CA . ILE A 1 170 ? -5.405 -0.856 4.328 1.00 95.88 170 ILE A CA 1
ATOM 1292 C C . ILE A 1 170 ? -4.249 -1.471 5.115 1.00 95.88 170 ILE A C 1
ATOM 1294 O O . ILE A 1 170 ? -3.325 -2.005 4.504 1.00 95.88 170 ILE A O 1
ATOM 1298 N N . ALA A 1 171 ? -4.303 -1.465 6.452 1.00 95.12 171 ALA A N 1
ATOM 1299 C CA . ALA A 1 171 ? -3.280 -2.111 7.270 1.00 95.12 171 ALA A CA 1
ATOM 1300 C C . ALA A 1 171 ? -3.164 -3.610 6.955 1.00 95.12 171 ALA A C 1
ATOM 1302 O O . ALA A 1 171 ? -2.058 -4.116 6.800 1.00 95.12 171 ALA A O 1
ATOM 1303 N N . THR A 1 172 ? -4.293 -4.305 6.793 1.00 94.50 172 THR A N 1
ATOM 1304 C CA . THR A 1 172 ? -4.312 -5.740 6.477 1.00 94.50 172 THR A CA 1
ATOM 1305 C C . THR A 1 172 ? -3.753 -6.013 5.079 1.00 94.50 172 THR A C 1
ATOM 1307 O O . THR A 1 172 ? -2.891 -6.875 4.932 1.00 94.50 172 THR A O 1
ATOM 1310 N N . LYS A 1 173 ? -4.182 -5.254 4.061 1.00 93.81 173 LYS A N 1
ATOM 1311 C CA . LYS A 1 173 ? -3.689 -5.403 2.680 1.00 93.81 173 LYS A CA 1
ATOM 1312 C C . LYS A 1 173 ? -2.200 -5.073 2.543 1.00 93.81 173 LYS A C 1
ATOM 1314 O O . LYS A 1 173 ? -1.511 -5.710 1.758 1.00 93.81 173 LYS A O 1
ATOM 1319 N N . ALA A 1 174 ? -1.704 -4.106 3.314 1.00 92.25 174 ALA A N 1
ATOM 1320 C CA . ALA A 1 174 ? -0.302 -3.694 3.306 1.00 92.25 174 ALA A CA 1
ATOM 1321 C C . ALA A 1 174 ? 0.605 -4.542 4.222 1.00 92.25 174 ALA A C 1
ATOM 1323 O O . ALA A 1 174 ? 1.783 -4.220 4.364 1.00 92.25 174 ALA A O 1
ATOM 1324 N N . GLY A 1 175 ? 0.076 -5.581 4.883 1.00 91.62 175 GLY A N 1
ATOM 1325 C CA . GLY A 1 175 ? 0.846 -6.414 5.815 1.00 91.62 175 GLY A CA 1
ATOM 1326 C C . GLY A 1 175 ? 1.303 -5.679 7.084 1.00 91.62 175 GLY A C 1
ATOM 1327 O O . GLY A 1 175 ? 2.272 -6.085 7.722 1.00 91.62 175 GLY A O 1
ATOM 1328 N N . LEU A 1 176 ? 0.636 -4.584 7.454 1.00 92.06 176 LEU A N 1
ATOM 1329 C CA . LEU A 1 176 ? 0.925 -3.824 8.667 1.00 92.06 176 LEU A CA 1
ATOM 1330 C C . LEU A 1 176 ? 0.263 -4.457 9.896 1.00 92.06 176 LEU A C 1
ATOM 1332 O O . LEU A 1 176 ? -0.787 -5.099 9.823 1.00 92.06 176 LEU A O 1
ATOM 1336 N N . GLY A 1 177 ? 0.850 -4.206 11.068 1.00 90.44 177 GLY A N 1
ATOM 1337 C CA . GLY A 1 177 ? 0.320 -4.681 12.343 1.00 90.44 177 GLY A CA 1
ATOM 1338 C C . GLY A 1 177 ? -1.094 -4.158 12.624 1.00 90.44 177 GLY A C 1
ATOM 1339 O O . GLY A 1 177 ? -1.292 -2.977 12.912 1.00 90.44 177 GLY A O 1
ATOM 1340 N N . ARG A 1 178 ? -2.080 -5.062 12.620 1.00 93.12 178 ARG A N 1
ATOM 1341 C CA . ARG A 1 178 ? -3.498 -4.757 12.901 1.00 93.12 178 ARG A CA 1
ATOM 1342 C C . ARG A 1 178 ? -3.738 -4.301 14.342 1.00 93.12 178 ARG A C 1
ATOM 1344 O O . ARG A 1 178 ? -4.656 -3.522 14.594 1.00 93.12 178 ARG A O 1
ATOM 1351 N N . GLY A 1 179 ? -2.905 -4.762 15.278 1.00 92.50 179 GLY A N 1
ATOM 1352 C CA . GLY A 1 179 ? -3.043 -4.478 16.708 1.00 92.50 179 GLY A CA 1
ATOM 1353 C C . GLY A 1 179 ? -3.028 -2.983 17.033 1.00 92.50 179 GLY A C 1
ATOM 1354 O O . GLY A 1 179 ? -3.832 -2.531 17.841 1.00 92.50 179 GLY A O 1
ATOM 1355 N N . GLY A 1 180 ? -2.193 -2.193 16.347 1.00 91.88 180 GLY A N 1
ATOM 1356 C CA . GLY A 1 180 ? -2.143 -0.740 16.547 1.00 91.88 180 GLY A CA 1
ATOM 1357 C C . GLY A 1 180 ? -3.454 -0.040 16.172 1.00 91.88 180 GLY A C 1
ATOM 1358 O O . GLY A 1 180 ? -3.953 0.791 16.929 1.00 91.88 180 GLY A O 1
ATOM 1359 N N . VAL A 1 181 ? -4.055 -0.430 15.043 1.00 95.75 181 VAL A N 1
ATOM 1360 C CA . VAL A 1 181 ? -5.344 0.107 14.568 1.00 95.75 181 VAL A CA 1
ATOM 1361 C C . VAL A 1 181 ? -6.479 -0.293 15.511 1.00 95.75 181 VAL A C 1
ATOM 1363 O O . VAL A 1 181 ? -7.278 0.548 15.920 1.00 95.75 181 VAL A O 1
ATOM 1366 N N . LEU A 1 182 ? -6.533 -1.570 15.902 1.00 95.50 182 LEU A N 1
ATOM 1367 C CA . LEU A 1 182 ? -7.554 -2.096 16.812 1.00 95.50 182 LEU A CA 1
ATOM 1368 C C . LEU A 1 182 ? -7.470 -1.459 18.205 1.00 95.50 182 LEU A C 1
ATOM 1370 O O . LEU A 1 182 ? -8.503 -1.118 18.781 1.00 95.50 182 LEU A O 1
ATOM 1374 N N . ALA A 1 183 ? -6.261 -1.238 18.726 1.00 94.81 183 ALA A N 1
ATOM 1375 C CA . ALA A 1 183 ? -6.055 -0.567 20.005 1.00 94.81 183 ALA A CA 1
ATOM 1376 C C . ALA A 1 183 ? -6.495 0.904 19.955 1.00 94.81 183 ALA A C 1
ATOM 1378 O O . ALA A 1 183 ? -7.146 1.377 20.889 1.00 94.81 183 ALA A O 1
ATOM 1379 N N . ALA A 1 184 ? -6.187 1.621 18.867 1.00 96.12 184 ALA A N 1
ATOM 1380 C CA . ALA A 1 184 ? -6.639 2.998 18.667 1.00 96.12 184 ALA A CA 1
ATOM 1381 C C . ALA A 1 184 ? -8.174 3.085 18.606 1.00 96.12 184 ALA A C 1
ATOM 1383 O O . ALA A 1 184 ? -8.768 3.896 19.318 1.00 96.12 184 ALA A O 1
ATOM 1384 N N . TRP A 1 185 ? -8.813 2.185 17.852 1.00 96.38 185 TRP A N 1
ATOM 1385 C CA . TRP A 1 185 ? -10.272 2.094 17.771 1.00 96.38 185 TRP A CA 1
ATOM 1386 C C . TRP A 1 185 ? -10.901 1.765 19.134 1.00 96.38 185 TRP A C 1
ATOM 1388 O O . TRP A 1 185 ? -11.833 2.439 19.572 1.00 96.38 185 TRP A O 1
ATOM 1398 N N . GLY A 1 186 ? -10.359 0.782 19.860 1.00 96.31 186 GLY A N 1
ATOM 1399 C CA . GLY A 1 186 ? -10.821 0.436 21.206 1.00 96.31 186 GLY A CA 1
ATOM 1400 C C . GLY A 1 186 ? -10.697 1.603 22.190 1.00 96.31 186 GLY A C 1
ATOM 1401 O O . GLY A 1 186 ? -11.620 1.871 22.958 1.00 96.31 186 GLY A O 1
ATOM 1402 N N . LYS A 1 187 ? -9.593 2.360 22.126 1.00 96.25 187 LYS A N 1
ATOM 1403 C CA . LYS A 1 187 ? -9.376 3.556 22.953 1.00 96.25 187 LYS A CA 1
ATOM 1404 C C . LYS A 1 187 ? -10.367 4.676 22.627 1.00 96.25 187 LYS A C 1
ATOM 1406 O O . LYS A 1 187 ? -10.867 5.313 23.553 1.00 96.25 187 LYS A O 1
ATOM 1411 N N . ALA A 1 188 ? -10.667 4.912 21.350 1.00 96.69 188 ALA A N 1
ATOM 1412 C CA . ALA A 1 188 ? -11.694 5.872 20.943 1.00 96.69 188 ALA A CA 1
ATOM 1413 C C . ALA A 1 188 ? -13.086 5.446 21.446 1.00 96.69 188 ALA A C 1
ATOM 1415 O O . ALA A 1 188 ? -13.796 6.245 22.053 1.00 96.69 188 ALA A O 1
ATOM 1416 N N . ALA A 1 189 ? -13.425 4.158 21.325 1.00 96.06 189 ALA A N 1
ATOM 1417 C CA . ALA A 1 189 ? -14.676 3.605 21.841 1.00 96.06 189 ALA A CA 1
ATOM 1418 C C . ALA A 1 189 ? -14.809 3.741 23.371 1.00 96.06 189 ALA A C 1
ATOM 1420 O O . ALA A 1 189 ? -15.901 4.029 23.857 1.00 96.06 189 ALA A O 1
ATOM 1421 N N . LEU A 1 190 ? -13.715 3.595 24.136 1.00 96.31 190 LEU A N 1
ATOM 1422 C CA . LEU A 1 190 ? -13.718 3.865 25.582 1.00 96.31 190 LEU A CA 1
ATOM 1423 C C . LEU A 1 190 ? -14.055 5.323 25.889 1.00 96.31 190 LEU A C 1
ATOM 1425 O O . LEU A 1 190 ? -14.871 5.588 26.768 1.00 96.31 190 LEU A O 1
ATOM 1429 N N . ARG A 1 191 ? -13.436 6.260 25.164 1.00 96.12 191 ARG A N 1
ATOM 1430 C CA . ARG A 1 191 ? -13.681 7.700 25.338 1.00 96.12 191 ARG A CA 1
ATOM 1431 C C . ARG A 1 191 ? -15.122 8.080 25.003 1.00 96.12 191 ARG A C 1
ATOM 1433 O O . ARG A 1 191 ? -15.673 8.953 25.658 1.00 96.12 191 ARG A O 1
ATOM 1440 N N . ALA A 1 192 ? -15.732 7.393 24.041 1.00 96.06 192 ALA A N 1
ATOM 1441 C CA . ALA A 1 192 ? -17.132 7.571 23.662 1.00 96.06 192 ALA A CA 1
ATOM 1442 C C . ALA A 1 192 ? -18.138 6.845 24.587 1.00 96.06 192 ALA A C 1
ATOM 1444 O O . ALA A 1 192 ? -19.341 6.915 24.352 1.00 96.06 192 ALA A O 1
ATOM 1445 N N . GLY A 1 193 ? -17.683 6.108 25.610 1.00 96.75 193 GLY A N 1
ATOM 1446 C CA . GLY A 1 193 ? -18.558 5.333 26.506 1.00 96.75 193 GLY A CA 1
ATOM 1447 C C . GLY A 1 193 ? -19.098 4.024 25.908 1.00 96.75 193 GLY A C 1
ATOM 1448 O O . GLY A 1 193 ? -19.920 3.342 26.520 1.00 96.75 193 GLY A O 1
ATOM 1449 N N . CYS A 1 194 ? -18.627 3.611 24.729 1.00 96.62 194 CYS A N 1
ATOM 1450 C CA . CYS A 1 194 ? -19.027 2.368 24.067 1.00 96.62 194 CYS A CA 1
ATOM 1451 C C . CYS A 1 194 ? -18.224 1.159 24.586 1.00 96.62 194 CYS A C 1
ATOM 1453 O O . CYS A 1 194 ? -17.461 0.531 23.848 1.00 96.62 194 CYS A O 1
ATOM 1455 N N . TYR A 1 195 ? -18.407 0.793 25.859 1.00 96.69 195 TYR A N 1
ATOM 1456 C CA . TYR A 1 195 ? -17.588 -0.229 26.533 1.00 96.69 195 TYR A CA 1
ATOM 1457 C C . TYR A 1 195 ? -17.629 -1.617 25.881 1.00 96.69 195 TYR A C 1
ATOM 1459 O O . TYR A 1 195 ? -16.618 -2.319 25.870 1.00 96.69 195 TYR A O 1
ATOM 1467 N N . ARG A 1 196 ? -18.777 -2.017 25.315 1.00 96.56 196 ARG A N 1
ATOM 1468 C CA . ARG A 1 196 ? -18.911 -3.305 24.610 1.00 96.56 196 ARG A CA 1
ATOM 1469 C C . ARG A 1 196 ? -17.988 -3.359 23.392 1.00 96.56 196 ARG A C 1
ATOM 1471 O O . ARG A 1 196 ? -17.154 -4.251 23.304 1.00 96.56 196 ARG A O 1
ATOM 1478 N N . LEU A 1 197 ? -18.071 -2.344 22.530 1.00 95.00 197 LEU A N 1
ATOM 1479 C CA . LEU A 1 197 ? -17.224 -2.228 21.344 1.00 95.00 197 LEU A CA 1
ATOM 1480 C C . LEU A 1 197 ? -15.742 -2.163 21.723 1.00 95.00 197 LEU A C 1
ATOM 1482 O O . LEU A 1 197 ? -14.927 -2.863 21.129 1.00 95.00 197 LEU A O 1
ATOM 1486 N N . ALA A 1 198 ? -15.394 -1.363 22.734 1.00 96.06 198 ALA A N 1
ATOM 1487 C CA . ALA A 1 198 ? -14.024 -1.272 23.222 1.00 96.06 198 ALA A CA 1
ATOM 1488 C C . ALA A 1 198 ? -13.476 -2.643 23.643 1.00 96.06 198 ALA A C 1
ATOM 1490 O O . ALA A 1 198 ? -12.392 -3.033 23.208 1.00 96.06 198 ALA A O 1
ATOM 1491 N N . ARG A 1 199 ? -14.246 -3.400 24.437 1.00 95.56 199 ARG A N 1
ATOM 1492 C CA . ARG A 1 199 ? -13.874 -4.750 24.879 1.00 95.56 199 ARG A CA 1
ATOM 1493 C C . ARG A 1 199 ? -13.638 -5.683 23.696 1.00 95.56 199 ARG A C 1
ATOM 1495 O O . ARG A 1 199 ? -12.632 -6.386 23.680 1.00 95.56 199 ARG A O 1
ATOM 1502 N N . ASP A 1 200 ? -14.523 -5.658 22.705 1.00 95.00 200 ASP A N 1
ATOM 1503 C CA . ASP A 1 200 ? -14.417 -6.528 21.534 1.00 95.00 200 ASP A CA 1
ATOM 1504 C C . ASP A 1 200 ? -13.170 -6.196 20.699 1.00 95.00 200 ASP A C 1
ATOM 1506 O O . ASP A 1 200 ? -12.453 -7.100 20.267 1.00 95.00 200 ASP A O 1
ATOM 1510 N N . LYS A 1 201 ? -12.846 -4.905 20.521 1.00 94.38 201 LYS A N 1
ATOM 1511 C CA . LYS A 1 201 ? -11.626 -4.490 19.808 1.00 94.38 201 LYS A CA 1
ATOM 1512 C C . LYS A 1 201 ? -10.356 -4.842 20.578 1.00 94.38 201 LYS A C 1
ATOM 1514 O O . LYS A 1 201 ? -9.433 -5.380 19.975 1.00 94.38 201 LYS A O 1
ATOM 1519 N N . PHE A 1 202 ? -10.314 -4.630 21.894 1.00 93.56 202 PHE A N 1
ATOM 1520 C CA . PHE A 1 202 ? -9.158 -5.026 22.704 1.00 93.56 202 PHE A CA 1
ATOM 1521 C C . PHE A 1 202 ? -8.966 -6.542 22.754 1.00 93.56 202 PHE A C 1
ATOM 1523 O O . PHE A 1 202 ? -7.832 -7.007 22.679 1.00 93.56 202 PHE A O 1
ATOM 1530 N N . ALA A 1 203 ? -10.045 -7.328 22.793 1.00 92.88 203 ALA A N 1
ATOM 1531 C CA . ALA A 1 203 ? -9.951 -8.784 22.721 1.00 92.88 203 ALA A CA 1
ATOM 1532 C C . ALA A 1 203 ? -9.255 -9.256 21.431 1.00 92.88 203 ALA A C 1
ATOM 1534 O O . ALA A 1 203 ? -8.528 -10.246 21.455 1.00 92.88 203 ALA A O 1
ATOM 1535 N N . LEU A 1 204 ? -9.432 -8.536 20.317 1.00 89.88 204 LEU A N 1
ATOM 1536 C CA . LEU A 1 204 ? -8.735 -8.815 19.058 1.00 89.88 204 LEU A CA 1
ATOM 1537 C C . LEU A 1 204 ? -7.259 -8.382 19.069 1.00 89.88 204 LEU A C 1
ATOM 1539 O O . LEU A 1 204 ? -6.484 -8.934 18.300 1.00 89.88 204 LEU A O 1
ATOM 1543 N N . CYS A 1 205 ? -6.854 -7.441 19.927 1.00 85.44 205 CYS A N 1
ATOM 1544 C CA . CYS A 1 205 ? -5.443 -7.067 20.090 1.00 85.44 205 CYS A CA 1
ATOM 1545 C C . CYS A 1 205 ? -4.634 -8.132 20.842 1.00 85.44 205 CYS A C 1
ATOM 1547 O O . CYS A 1 205 ? -3.446 -8.288 20.579 1.00 85.44 205 CYS A O 1
ATOM 1549 N N . PHE A 1 206 ? -5.262 -8.820 21.800 1.00 78.12 206 PHE A N 1
ATOM 1550 C CA . PHE A 1 206 ? -4.597 -9.788 22.684 1.00 78.12 206 PHE A CA 1
ATOM 1551 C C . PHE A 1 206 ? -4.671 -11.233 22.191 1.00 78.12 206 PHE A C 1
ATOM 1553 O O . PHE A 1 206 ? -3.954 -12.093 22.701 1.00 78.12 206 PHE A O 1
ATOM 1560 N N . LYS A 1 207 ? -5.523 -11.521 21.203 1.00 73.00 207 LYS A N 1
ATOM 1561 C CA . LYS A 1 207 ? -5.477 -12.795 20.487 1.00 73.00 207 LYS A CA 1
ATOM 1562 C C . LYS A 1 207 ? -4.219 -12.795 19.626 1.00 73.00 207 LYS A C 1
ATOM 1564 O O . LYS A 1 207 ? -4.188 -12.147 18.586 1.00 73.00 207 LYS A O 1
ATOM 1569 N N . VAL A 1 208 ? -3.188 -13.486 20.107 1.00 52.97 208 VAL A N 1
ATOM 1570 C CA . VAL A 1 208 ? -1.952 -13.747 19.365 1.00 52.97 208 VAL A CA 1
ATOM 1571 C C . VAL A 1 208 ? -2.333 -14.394 18.029 1.00 52.97 208 VAL A C 1
ATOM 1573 O O . VAL A 1 208 ? -2.861 -15.504 18.011 1.00 52.97 208 VAL A O 1
ATOM 1576 N N . THR A 1 209 ? -2.135 -13.662 16.93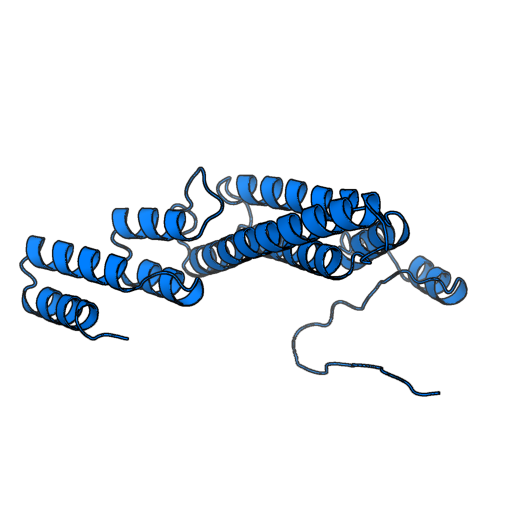5 1.00 49.53 209 THR A N 1
ATOM 1577 C CA . THR A 1 209 ? -1.929 -14.226 15.592 1.00 49.53 209 THR A CA 1
ATOM 1578 C C . THR A 1 209 ? -0.448 -14.403 15.364 1.00 49.53 209 THR A C 1
ATOM 1580 O O . THR A 1 209 ? 0.277 -13.436 15.698 1.00 49.53 209 THR A O 1
#

Sequence (209 aa):
MISSNSESLGSGVTCMDWCLSTNAKRNEAVRNEFSYEFTPNVTLCLSVMKMHSINLDYPRFLLDRSDEVAREVPAGGDARMLVRARRSLLLAAAELYSRTPHEKGAEGAAAARVAEAGALHASRCLAHADAMATLVTHAAQQLLPQQGIHPSHIVRSLLEAEKWELALEIATKAGLGRGGVLAAWGKAALRAGCYRLARDKFALCFKVT

Organism: Plutella xylostella (NCBI:txid51655)

Radius of gyration: 22.0 Å; chains: 1; bounding box: 52×45×67 Å

Secondary structure (DSSP, 8-state):
----------SS---------S-HHHHHHHHHH--GGG---HHHHHHHHHHH--STHHHHHHHHHHHHHHHHGGGTS-HHHHHHHHHHHHHHHHHHHHH----SSHHHHHHHHHHHHHHHHHHHHHHHHHHHHHHHHTT-GGG--SS-SSHHHHHHHHHHTT-HHHHHHHHHHTT--HHHHHHHHHHHHHHTT-HHHHHHHHHHHHS--

Foldseek 3Di:
DDDDDPDDPDDDDDPPQLADDPDPVSVVVSVVPDDPPPDDDPNHVLRVLVVVDLALVQLVVLQVVLVVLVLCLLVDDPNLVSLVSSLVSLVSSLVSLVPNDQDPDPVSVVRVVVSVVSNVVSVQLNLQSVLSNLCVVVVNNNLDDNDDSHLVSSLVSCLVVVVLVSSLVSCVSSVHDSLVSLQSNLVVCVVVVVNVSSVVSVVVNPPDD